Protein AF-A0A7S1B6G0-F1 (afdb_monomer_lite)

InterPro domains:
  IPR044669 Voltage-dependent anion channel-forming protein YneE/VCCN1/2-like [PF25539] (15-165)
  IPR044669 Voltage-dependent anion channel-forming protein YneE/VCCN1/2-like [PTHR33281] (21-176)

Foldseek 3Di:
DVVVVVVVVPQDDPVVCPPPDDPVVSVVLSPDPHNVVVVLVVVLVVLCVVLPDDPPDDPVCNVVSVVVSVVVVVVSVVVVVVVVVVCVLQVDFDPPVVLVVVVVVLVVVLVVQLVVPPPDQPPVSVVVSVVVNCVSVVVSVVVVLVSRQDDCPDPNHDPVVVVVVVVVVVVVVVVVVVVVVVVD

Sequence (184 aa):
DGHNQRQNDIMITHSEMCGFLTEKEVNNMLTAIHPALYAANEIRYHLKRVFVVTNETKPALSPARSSEMRQNEAKLDSLLHDLTLMEYIGGNPIPVVFVSHLRTFLILYLLSLGFLKTFDWGWATIPFVSMISFMLLGLDSAAAETEVPFEKDHVNDLNLDWFCWLLMEDIMHTIDQVNEQYDR

Secondary structure (DSSP, 8-state):
-HHHHHHHTTSPPHHHHBTTB-HHHHHHHHHSSSHHHHHHHHHHHHHHHHS---TTS-TTTHHHHHHHHHHHHHHHHHHHHHHHHHHHHHH-PPPHHHHHHHHHHHHHHHHHHHHH--SSSGGGHHHHHHHHHHHHHHHHHHHHHTT-TT-TT-TTS--HHHHHHHHHHHHHHHHHHHHHHH--

Structure (mmCIF, N/CA/C/O backbone):
data_AF-A0A7S1B6G0-F1
#
_entry.id   AF-A0A7S1B6G0-F1
#
loop_
_atom_site.group_PDB
_atom_site.id
_atom_site.type_symbol
_atom_site.label_atom_id
_atom_site.label_alt_id
_atom_site.label_comp_id
_atom_site.label_asym_id
_atom_site.label_entity_id
_atom_site.label_seq_id
_atom_site.pdbx_PDB_ins_code
_atom_site.Cartn_x
_atom_site.Cartn_y
_atom_site.Cartn_z
_atom_site.occupancy
_atom_site.B_iso_or_equiv
_atom_site.auth_seq_id
_atom_site.auth_comp_id
_atom_site.auth_asym_id
_atom_site.auth_atom_id
_atom_site.pdbx_PDB_model_num
ATOM 1 N N . ASP A 1 1 ? -6.389 -17.161 -19.457 1.00 39.78 1 ASP A N 1
ATOM 2 C CA . ASP A 1 1 ? -6.009 -18.018 -18.316 1.00 39.78 1 ASP A CA 1
ATOM 3 C C . ASP A 1 1 ? -5.303 -17.294 -17.174 1.00 39.78 1 ASP A C 1
ATOM 5 O O . ASP A 1 1 ? -5.754 -17.459 -16.052 1.00 39.78 1 ASP A O 1
ATOM 9 N N . GLY A 1 2 ? -4.333 -16.396 -17.404 1.00 32.38 2 GLY A N 1
ATOM 10 C CA . GLY A 1 2 ? -3.663 -15.661 -16.307 1.00 32.38 2 GLY A CA 1
ATOM 11 C C . GLY A 1 2 ? -4.518 -14.658 -15.504 1.00 32.38 2 GLY A C 1
ATOM 12 O O . GLY A 1 2 ? -4.169 -14.331 -14.377 1.00 32.38 2 GLY A O 1
ATOM 13 N N . HIS A 1 3 ? -5.653 -14.186 -16.037 1.00 31.81 3 HIS A N 1
ATOM 14 C CA . HIS A 1 3 ? -6.575 -13.301 -15.298 1.00 31.81 3 HIS A CA 1
ATOM 15 C C . HIS A 1 3 ? -7.446 -14.050 -14.270 1.00 31.81 3 HIS A C 1
ATOM 17 O O . HIS A 1 3 ? -7.791 -13.472 -13.247 1.00 31.81 3 HIS A O 1
ATOM 23 N N . ASN A 1 4 ? -7.758 -15.334 -14.509 1.00 28.95 4 ASN A N 1
ATOM 24 C CA . ASN A 1 4 ? -8.555 -16.156 -13.585 1.00 28.95 4 ASN A CA 1
ATOM 25 C C . ASN A 1 4 ? -7.719 -16.722 -12.427 1.00 28.95 4 ASN A C 1
ATOM 27 O O . ASN A 1 4 ? -8.275 -17.029 -11.380 1.00 28.95 4 ASN A O 1
ATOM 31 N N . GLN A 1 5 ? -6.398 -16.851 -12.593 1.00 33.09 5 GLN A N 1
ATOM 32 C CA . GLN A 1 5 ? -5.495 -17.253 -11.508 1.00 33.09 5 GLN A CA 1
ATOM 33 C C . GLN A 1 5 ? -5.266 -16.118 -10.505 1.00 33.09 5 GLN A C 1
ATOM 35 O O . GLN A 1 5 ? -5.461 -16.340 -9.316 1.00 33.09 5 GLN A O 1
ATOM 40 N N . ARG A 1 6 ? -5.035 -14.879 -10.973 1.00 39.22 6 ARG A N 1
ATOM 41 C CA . ARG A 1 6 ? -4.919 -13.707 -10.081 1.00 39.22 6 ARG A CA 1
ATOM 42 C C . ARG A 1 6 ? -6.131 -13.536 -9.165 1.00 39.22 6 ARG A C 1
ATOM 44 O O . ARG A 1 6 ? -5.979 -13.149 -8.021 1.00 39.22 6 ARG A O 1
ATOM 51 N N . GLN A 1 7 ? -7.335 -13.837 -9.650 1.00 37.91 7 GLN A N 1
ATOM 52 C CA . GLN A 1 7 ? -8.563 -13.668 -8.871 1.00 37.91 7 GLN A CA 1
ATOM 53 C C . GLN A 1 7 ? -8.759 -14.752 -7.795 1.00 37.91 7 GLN A C 1
ATOM 55 O O . GLN A 1 7 ? -9.450 -14.504 -6.810 1.00 37.91 7 GLN A O 1
ATOM 60 N N . ASN A 1 8 ? -8.121 -15.919 -7.946 1.00 35.41 8 ASN A N 1
ATOM 61 C CA . ASN A 1 8 ? -8.139 -16.987 -6.945 1.00 35.41 8 ASN A CA 1
ATOM 62 C C . ASN A 1 8 ? -7.094 -16.770 -5.833 1.00 35.41 8 ASN A C 1
ATOM 64 O O . ASN A 1 8 ? -7.350 -17.173 -4.704 1.00 35.41 8 ASN A O 1
ATOM 68 N N . ASP A 1 9 ? -5.985 -16.075 -6.114 1.00 45.34 9 ASP A N 1
ATOM 69 C CA . ASP A 1 9 ? -4.913 -15.785 -5.137 1.00 45.34 9 ASP A CA 1
ATOM 70 C C . ASP A 1 9 ? -5.177 -14.536 -4.260 1.00 45.34 9 ASP A C 1
ATOM 72 O O . ASP A 1 9 ? -4.435 -14.256 -3.310 1.00 45.34 9 ASP A O 1
ATOM 76 N N . ILE A 1 10 ? -6.244 -13.784 -4.568 1.00 51.41 10 ILE A N 1
ATOM 77 C CA . ILE A 1 10 ? -6.710 -12.589 -3.833 1.00 51.41 10 ILE A CA 1
ATOM 78 C C . ILE A 1 10 ? -7.763 -12.950 -2.761 1.00 51.41 10 ILE A C 1
ATOM 80 O O . ILE A 1 10 ? -8.103 -12.132 -1.907 1.00 51.41 10 ILE A O 1
ATOM 84 N N . MET A 1 11 ? -8.285 -14.179 -2.769 1.00 55.44 11 MET A N 1
ATOM 85 C CA . MET A 1 11 ? -9.299 -14.613 -1.807 1.00 55.44 11 MET A CA 1
ATOM 86 C C . MET A 1 11 ? -8.631 -15.035 -0.495 1.00 55.44 11 MET A C 1
ATOM 88 O O . MET A 1 11 ? -7.818 -15.957 -0.487 1.00 55.44 11 MET A O 1
ATOM 92 N N . ILE A 1 12 ? -9.001 -14.379 0.613 1.00 62.81 12 ILE A N 1
ATOM 93 C CA . ILE A 1 12 ? -8.609 -14.775 1.977 1.00 62.81 12 ILE A CA 1
ATOM 94 C C . ILE A 1 12 ? -8.873 -16.272 2.123 1.00 62.81 12 ILE A C 1
ATOM 96 O O . ILE A 1 12 ? -10.015 -16.726 1.982 1.00 62.81 12 ILE A O 1
ATOM 100 N N . THR A 1 13 ? -7.826 -17.052 2.375 1.00 68.56 13 THR A N 1
ATOM 101 C CA . THR A 1 13 ? -7.990 -18.503 2.434 1.00 68.56 13 THR A CA 1
ATOM 102 C C . THR A 1 13 ? -8.500 -18.880 3.817 1.00 68.56 13 THR A C 1
ATOM 104 O O . THR A 1 13 ? -8.042 -18.357 4.830 1.00 68.56 13 THR A O 1
ATOM 107 N N . HIS A 1 14 ? -9.435 -19.832 3.890 1.00 68.12 14 HIS A N 1
ATOM 108 C CA . HIS A 1 14 ? -9.976 -20.310 5.168 1.00 68.12 14 HIS A CA 1
ATOM 109 C C . HIS A 1 14 ? -8.863 -20.721 6.151 1.00 68.12 14 HIS A C 1
ATOM 111 O O . HIS A 1 14 ? -9.004 -20.529 7.354 1.00 68.12 14 HIS A O 1
ATOM 117 N N . SER A 1 15 ? -7.735 -21.232 5.644 1.00 72.94 15 SER A N 1
ATOM 118 C CA . SER A 1 15 ? -6.560 -21.612 6.434 1.00 72.94 15 SER A CA 1
ATOM 119 C C . SER A 1 15 ? -5.850 -20.448 7.124 1.00 72.94 15 SER A C 1
ATOM 121 O O . SER A 1 15 ? -5.273 -20.669 8.180 1.00 72.94 15 SER A O 1
ATOM 123 N N . GLU A 1 16 ? -5.884 -19.237 6.565 1.00 74.75 16 GLU A N 1
ATOM 124 C CA . GLU A 1 16 ? -5.212 -18.062 7.144 1.00 74.75 16 GLU A CA 1
ATOM 125 C C . GLU A 1 16 ? -5.966 -17.533 8.369 1.00 74.75 16 GLU A C 1
ATOM 127 O O . GLU A 1 16 ? -5.362 -17.035 9.313 1.00 74.75 16 GLU A O 1
ATOM 132 N N . MET A 1 17 ? -7.292 -17.690 8.375 1.00 72.62 17 MET A N 1
ATOM 133 C CA . MET A 1 17 ? -8.165 -17.231 9.461 1.00 72.62 17 MET A CA 1
ATOM 134 C C . MET A 1 17 ? -8.456 -18.320 10.504 1.00 72.62 17 MET A C 1
ATOM 136 O O . MET A 1 17 ? -9.009 -18.032 11.572 1.00 72.62 17 MET A O 1
ATOM 140 N N . CYS A 1 18 ? -8.088 -19.573 10.214 1.00 67.75 18 CYS A N 1
ATOM 141 C CA . CYS A 1 18 ? -8.210 -20.688 11.148 1.00 67.75 18 CYS A CA 1
ATOM 142 C C . CYS A 1 18 ? -7.327 -20.448 12.380 1.00 67.75 18 CYS A C 1
ATOM 144 O O . CYS A 1 18 ? -6.108 -20.381 12.276 1.00 67.75 18 CYS A O 1
ATOM 146 N N . GLY A 1 19 ? -7.955 -20.355 13.555 1.00 74.31 19 GLY A N 1
ATOM 147 C CA . GLY A 1 19 ? -7.283 -20.098 14.834 1.00 74.31 19 GLY A CA 1
ATOM 148 C C . GLY A 1 19 ? -7.633 -18.745 15.455 1.00 74.31 19 GLY A C 1
ATOM 149 O O . GLY A 1 19 ? -7.595 -18.631 16.676 1.00 74.31 19 GLY A O 1
ATOM 150 N N . PHE A 1 20 ? -8.062 -17.766 14.650 1.00 75.81 20 PHE A N 1
ATOM 151 C CA . PHE A 1 20 ? -8.492 -16.444 15.133 1.00 75.81 20 PHE A CA 1
ATOM 152 C C . PHE A 1 20 ? -10.011 -16.316 15.242 1.00 75.81 20 PHE A C 1
ATOM 154 O O . PHE A 1 20 ? -10.519 -15.715 16.186 1.00 75.81 20 PHE A O 1
ATOM 161 N N . LEU A 1 21 ? -10.735 -16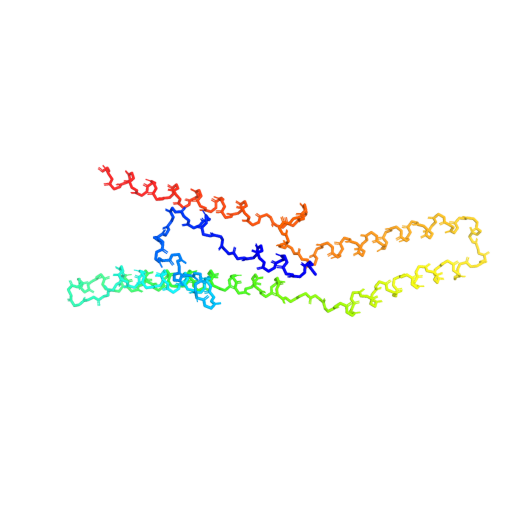.883 14.275 1.00 83.38 21 LEU A N 1
ATOM 162 C CA . LEU A 1 21 ? -12.191 -16.804 14.177 1.00 83.38 21 LEU A CA 1
ATOM 163 C C . LEU A 1 21 ? -12.819 -18.197 14.208 1.00 83.38 21 LEU A C 1
ATOM 165 O O . LEU A 1 21 ? -12.227 -19.188 13.774 1.00 83.38 21 LEU A O 1
ATOM 169 N N . THR A 1 22 ? -14.061 -18.268 14.679 1.00 86.88 22 THR A N 1
ATOM 170 C CA . THR A 1 22 ? -14.879 -19.482 14.588 1.00 86.88 22 THR A CA 1
ATOM 171 C C . THR A 1 22 ? -15.228 -19.759 13.123 1.00 86.88 22 THR A C 1
ATOM 173 O O . THR A 1 22 ? -15.459 -18.822 12.363 1.00 86.88 22 THR A O 1
ATOM 176 N N . GLU A 1 23 ? -15.397 -21.024 12.719 1.00 83.94 23 GLU A N 1
ATOM 177 C CA . GLU A 1 23 ? -15.786 -21.381 11.336 1.00 83.94 23 GLU A CA 1
ATOM 178 C C . GLU A 1 23 ? -17.020 -20.613 10.831 1.00 83.94 23 GLU A C 1
ATOM 180 O O . GLU A 1 23 ? -17.112 -20.237 9.663 1.00 83.94 23 GLU A O 1
ATOM 185 N N . LYS A 1 24 ? -17.984 -20.336 11.715 1.00 86.88 24 LYS A N 1
ATOM 186 C CA . LYS A 1 24 ? -19.167 -19.538 11.374 1.00 86.88 24 LYS A CA 1
ATOM 187 C C . LYS A 1 24 ? -18.818 -18.080 11.058 1.00 86.88 24 LYS A C 1
ATOM 189 O O . LYS A 1 24 ? -19.397 -17.500 10.147 1.00 86.88 24 LYS A O 1
ATOM 194 N N . GLU A 1 25 ? -17.901 -17.490 11.814 1.00 86.06 25 GLU A N 1
ATOM 195 C CA . GLU A 1 25 ? -17.473 -16.098 11.646 1.00 86.06 25 GLU A CA 1
ATOM 196 C C . GLU A 1 25 ? -16.616 -15.943 10.389 1.00 86.06 25 GLU A C 1
ATOM 198 O O . GLU A 1 25 ? -16.834 -15.004 9.627 1.00 86.06 25 GLU A O 1
ATOM 203 N N . VAL A 1 26 ? -15.733 -16.913 10.117 1.00 85.00 26 VAL A N 1
ATOM 204 C CA . VAL A 1 26 ? -14.964 -16.981 8.866 1.00 85.00 26 VAL A CA 1
ATOM 205 C C . VAL A 1 26 ? -15.906 -17.064 7.668 1.00 85.00 26 VAL A C 1
ATOM 207 O O . VAL A 1 26 ? -15.789 -16.268 6.742 1.00 85.00 26 VAL A O 1
ATOM 210 N N . ASN A 1 27 ? -16.895 -17.963 7.701 1.00 84.94 27 ASN A N 1
ATOM 211 C CA . ASN A 1 27 ? -17.876 -18.069 6.622 1.00 84.94 27 ASN A CA 1
ATOM 212 C C . ASN A 1 27 ? -18.663 -16.767 6.427 1.00 84.94 27 ASN A C 1
ATOM 214 O O . ASN A 1 27 ? -18.796 -16.306 5.297 1.00 84.94 27 ASN A O 1
ATOM 218 N N . ASN A 1 28 ? -19.130 -16.133 7.505 1.00 86.50 28 ASN A N 1
ATOM 219 C CA . ASN A 1 28 ? -19.830 -14.852 7.402 1.00 86.50 28 ASN A CA 1
ATOM 220 C C . ASN A 1 28 ? -18.946 -13.768 6.761 1.00 86.50 28 ASN A C 1
ATOM 222 O O . ASN A 1 28 ? -19.415 -13.038 5.888 1.00 86.50 28 ASN A O 1
ATOM 226 N N . MET A 1 29 ? -17.668 -13.703 7.139 1.00 83.81 29 MET A N 1
ATOM 227 C CA . MET A 1 29 ? -16.706 -12.750 6.585 1.00 83.81 29 MET A CA 1
ATOM 228 C C . MET A 1 29 ? -16.425 -13.003 5.099 1.00 83.81 29 MET A C 1
ATOM 230 O O . MET A 1 29 ? -16.431 -12.058 4.315 1.00 83.81 29 MET A O 1
ATOM 234 N N . LEU A 1 30 ? -16.236 -14.264 4.696 1.00 83.69 30 LEU A N 1
ATOM 235 C CA . LEU A 1 30 ? -16.007 -14.640 3.296 1.00 83.69 30 LEU A CA 1
ATOM 236 C C . LEU A 1 30 ? -17.247 -14.420 2.416 1.00 83.69 30 LEU A C 1
ATOM 238 O O . LEU A 1 30 ? -17.116 -14.181 1.219 1.00 83.69 30 LEU A O 1
ATOM 242 N N . THR A 1 31 ? -18.452 -14.477 2.993 1.00 86.50 31 THR A N 1
ATOM 243 C CA . THR A 1 31 ? -19.699 -14.155 2.275 1.00 86.50 31 THR A CA 1
ATOM 244 C C . THR A 1 31 ? -19.989 -12.657 2.176 1.00 86.50 31 THR A C 1
ATOM 246 O O . THR A 1 31 ? -20.885 -12.259 1.428 1.00 86.50 31 THR A O 1
ATOM 249 N N . ALA A 1 32 ? -19.279 -11.815 2.930 1.00 85.25 32 ALA A N 1
ATOM 250 C CA . ALA A 1 32 ? -19.492 -10.376 2.899 1.00 85.25 32 ALA A CA 1
ATOM 251 C C . ALA A 1 32 ? -18.996 -9.773 1.575 1.00 85.25 32 ALA A C 1
ATOM 253 O O . ALA A 1 32 ? -17.979 -10.189 1.030 1.00 85.25 32 ALA A O 1
ATOM 254 N N . ILE A 1 33 ? -19.685 -8.730 1.090 1.00 84.25 33 ILE A N 1
ATOM 255 C CA . ILE A 1 33 ? -19.296 -7.992 -0.131 1.00 84.25 33 ILE A CA 1
ATOM 256 C C . ILE A 1 33 ? -17.867 -7.448 -0.010 1.00 84.25 33 ILE A C 1
ATOM 258 O O . ILE A 1 33 ? -17.136 -7.388 -0.992 1.00 84.25 33 ILE A O 1
ATOM 262 N N . HIS A 1 34 ? -17.486 -7.048 1.204 1.00 86.88 34 HIS A N 1
ATOM 263 C CA . HIS A 1 34 ? -16.181 -6.489 1.501 1.00 86.88 34 HIS A CA 1
ATOM 264 C C . HIS A 1 34 ? -15.676 -7.019 2.852 1.00 86.88 34 HIS A C 1
ATOM 266 O O . HIS A 1 34 ? -16.090 -6.511 3.901 1.00 86.88 34 HIS A O 1
ATOM 272 N N . PRO A 1 35 ? -14.775 -8.016 2.859 1.00 88.00 35 PRO A N 1
ATOM 273 C CA . PRO A 1 35 ? -14.312 -8.667 4.085 1.00 88.00 35 PRO A CA 1
ATOM 274 C C . PRO A 1 35 ? -13.692 -7.702 5.105 1.00 88.00 35 PRO A C 1
ATOM 276 O O . PRO A 1 35 ? -14.003 -7.777 6.291 1.00 88.00 35 PRO A O 1
ATOM 279 N N . ALA A 1 36 ? -12.875 -6.741 4.658 1.00 88.25 36 ALA A N 1
ATOM 280 C CA . ALA A 1 36 ? -12.240 -5.787 5.569 1.00 88.25 36 ALA A CA 1
ATOM 281 C C . ALA A 1 36 ? -13.232 -4.820 6.248 1.00 88.25 36 ALA A C 1
ATOM 283 O O . ALA A 1 36 ? -13.146 -4.594 7.455 1.00 88.25 36 ALA A O 1
ATOM 284 N N . LEU A 1 37 ? -14.229 -4.306 5.513 1.00 90.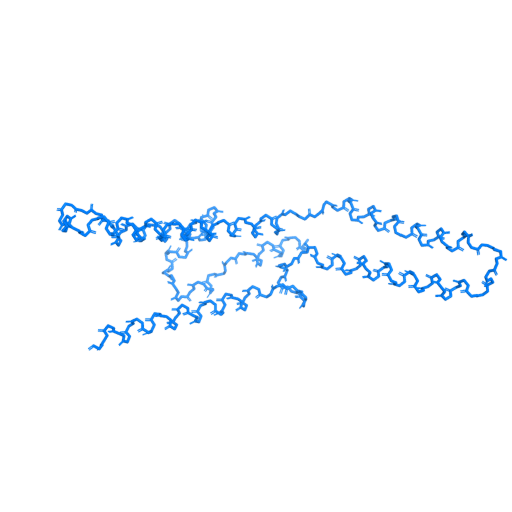81 37 LEU A N 1
ATOM 285 C CA . LEU A 1 37 ? -15.301 -3.496 6.104 1.00 90.81 37 LEU A CA 1
ATOM 286 C C . LEU A 1 37 ? -16.169 -4.314 7.064 1.00 90.81 37 LEU A C 1
ATOM 288 O O . LEU A 1 37 ? -16.600 -3.793 8.093 1.00 90.81 37 LEU A O 1
ATOM 292 N N . TYR A 1 38 ? -16.407 -5.594 6.758 1.00 91.31 38 TYR A N 1
ATOM 293 C CA . TYR A 1 38 ? -17.097 -6.503 7.671 1.00 91.31 38 TYR A CA 1
ATOM 294 C C . TYR A 1 38 ? -16.318 -6.661 8.985 1.00 91.31 38 TYR A C 1
ATOM 296 O O . TYR A 1 38 ? -16.892 -6.461 10.054 1.00 91.31 38 TYR A O 1
ATOM 304 N N . ALA A 1 39 ? -15.007 -6.915 8.917 1.00 90.75 39 ALA A N 1
ATOM 305 C CA . ALA A 1 39 ? -14.151 -7.001 10.100 1.00 90.75 39 ALA A CA 1
ATOM 306 C C . ALA A 1 39 ? -14.168 -5.699 10.922 1.00 90.75 39 ALA A C 1
ATOM 308 O O . ALA A 1 39 ? -14.343 -5.737 12.139 1.00 90.75 39 ALA A O 1
ATOM 309 N N . ALA A 1 40 ? -14.080 -4.535 10.272 1.00 93.50 40 ALA A N 1
ATOM 310 C CA . ALA A 1 40 ? -14.169 -3.244 10.956 1.00 93.50 40 ALA A CA 1
ATOM 311 C C . ALA A 1 40 ? -15.529 -3.026 11.644 1.00 93.50 40 ALA A C 1
ATOM 313 O O . ALA A 1 40 ? -15.587 -2.483 12.751 1.00 93.50 40 ALA A O 1
ATOM 314 N N . ASN A 1 41 ? -16.627 -3.468 11.024 1.00 93.00 41 ASN A N 1
ATOM 315 C CA . ASN A 1 41 ? -17.958 -3.403 11.621 1.00 93.00 41 ASN A CA 1
ATOM 316 C C . ASN A 1 41 ? -18.088 -4.324 12.845 1.00 93.00 41 ASN A C 1
ATOM 318 O O . ASN A 1 41 ? -18.661 -3.910 13.854 1.00 93.00 41 ASN A O 1
ATOM 322 N N . GLU A 1 42 ? -17.514 -5.528 12.795 1.00 92.25 42 GLU A N 1
ATOM 323 C CA . GLU A 1 42 ? -17.460 -6.430 13.951 1.00 92.25 42 GLU A CA 1
ATOM 324 C C . GLU A 1 42 ? -16.641 -5.823 15.098 1.00 92.25 42 GLU A C 1
ATOM 326 O O . GLU A 1 42 ? -17.107 -5.784 16.240 1.00 92.25 42 GLU A O 1
ATOM 331 N N . ILE A 1 43 ? -15.476 -5.233 14.809 1.00 93.12 43 ILE A N 1
ATOM 332 C CA . ILE A 1 43 ? -14.684 -4.530 15.829 1.00 93.12 43 ILE A CA 1
ATOM 333 C C . ILE A 1 43 ? -15.506 -3.396 16.457 1.00 93.12 43 ILE A C 1
ATOM 335 O O . ILE A 1 43 ? -15.566 -3.278 17.683 1.00 93.12 43 ILE A O 1
ATOM 339 N N . ARG A 1 44 ? -16.207 -2.599 15.641 1.00 93.88 44 ARG A N 1
ATOM 340 C CA . ARG A 1 44 ? -17.081 -1.515 16.118 1.00 93.88 44 ARG A CA 1
ATOM 341 C C . ARG A 1 44 ? -18.220 -2.041 16.999 1.00 93.88 44 ARG A C 1
ATOM 343 O O . ARG A 1 44 ? -18.532 -1.456 18.040 1.00 93.88 44 ARG A O 1
ATOM 350 N N . TYR A 1 45 ? -18.823 -3.170 16.624 1.00 92.75 45 TYR A N 1
ATOM 351 C CA . TYR A 1 45 ? -19.857 -3.840 17.410 1.00 92.75 45 TYR A CA 1
ATOM 352 C C . TYR A 1 45 ? -19.334 -4.278 18.787 1.00 92.75 45 TYR A C 1
ATOM 354 O O . TYR A 1 45 ? -19.962 -3.979 19.810 1.00 92.75 45 TYR A O 1
ATOM 362 N N . HIS A 1 46 ? -18.163 -4.917 18.841 1.00 91.50 46 HIS A N 1
ATOM 363 C CA . HIS A 1 46 ? -17.533 -5.328 20.097 1.00 91.50 46 HIS A CA 1
ATOM 364 C C . HIS A 1 46 ? -17.119 -4.135 20.963 1.00 91.50 46 HIS A C 1
ATOM 366 O O . HIS A 1 46 ? -17.412 -4.118 22.162 1.00 91.50 46 HIS A O 1
ATOM 372 N N . LEU A 1 47 ? -16.541 -3.095 20.361 1.00 91.62 47 LEU A N 1
ATOM 373 C CA . LEU A 1 47 ? -16.176 -1.859 21.047 1.00 91.62 47 LEU A CA 1
ATOM 374 C C . LEU A 1 47 ? -17.405 -1.216 21.715 1.00 91.62 47 LEU A C 1
ATOM 376 O O . LEU A 1 47 ? -17.381 -0.876 22.902 1.00 91.62 47 LEU A O 1
ATOM 380 N N . LYS A 1 48 ? -18.534 -1.154 21.000 1.00 90.38 48 LYS A N 1
ATOM 381 C CA . LYS A 1 48 ? -19.797 -0.623 21.530 1.00 90.38 48 LYS A CA 1
ATOM 382 C C . LYS A 1 48 ? -20.344 -1.427 22.700 1.00 90.38 48 LYS A C 1
ATOM 384 O O . LYS A 1 48 ? -20.920 -0.834 23.610 1.00 90.38 48 LYS A O 1
ATOM 389 N N . ARG A 1 49 ? -20.155 -2.747 22.711 1.00 89.12 49 ARG A N 1
ATOM 390 C CA . ARG A 1 49 ? -20.564 -3.600 23.837 1.00 89.12 49 ARG A CA 1
ATOM 391 C C . ARG A 1 49 ? -19.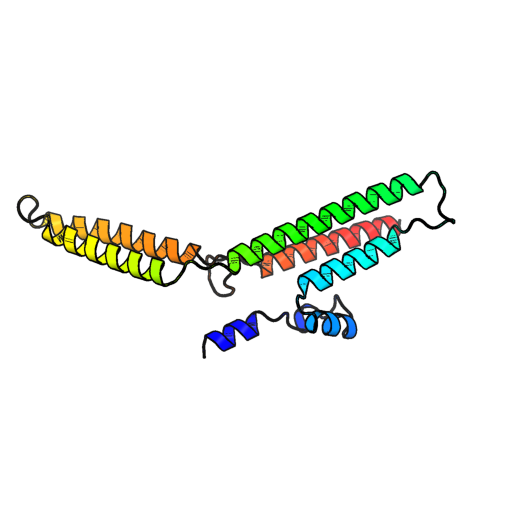720 -3.358 25.088 1.00 89.12 49 ARG A C 1
ATOM 393 O O . ARG A 1 49 ? -20.272 -3.378 26.183 1.00 89.12 49 ARG A O 1
ATOM 400 N N . VAL A 1 50 ? -18.422 -3.094 24.940 1.00 87.56 50 VAL A N 1
ATOM 401 C CA . VAL A 1 50 ? -17.499 -2.855 26.070 1.00 87.56 50 VAL A CA 1
ATOM 402 C C . VAL A 1 50 ? -17.704 -1.473 26.708 1.00 87.56 50 VAL A C 1
ATOM 404 O O . VAL A 1 50 ? -17.635 -1.321 27.934 1.00 87.56 50 VAL A O 1
ATOM 407 N N . PHE A 1 51 ? -17.979 -0.457 25.888 1.00 85.94 51 PHE A N 1
ATOM 408 C CA . PHE A 1 51 ? -18.075 0.941 26.325 1.00 85.94 51 PHE A CA 1
ATOM 409 C C . PHE A 1 51 ? -19.510 1.481 26.421 1.00 85.94 51 PHE A C 1
ATOM 411 O O . PHE A 1 51 ? -19.699 2.689 26.581 1.00 85.94 51 PHE A O 1
ATOM 418 N N . VAL A 1 52 ? -20.530 0.616 26.357 1.00 83.00 52 VAL A N 1
ATOM 419 C CA . VAL A 1 52 ? -21.934 1.039 26.444 1.00 83.00 52 VAL A CA 1
ATOM 420 C C . VAL A 1 52 ? -22.208 1.754 27.775 1.00 83.00 52 VAL A C 1
ATOM 422 O O . VAL A 1 52 ? -21.812 1.294 28.847 1.00 83.00 52 VAL A O 1
ATOM 425 N N . VAL A 1 53 ? -22.888 2.900 27.709 1.00 78.38 53 VAL A N 1
ATOM 426 C CA . VAL A 1 53 ? -23.286 3.671 28.893 1.00 78.38 53 VAL A CA 1
ATOM 427 C C . VAL A 1 53 ? -24.733 3.321 29.227 1.00 78.38 53 VAL A C 1
ATOM 429 O O . VAL A 1 53 ? -25.665 3.863 28.640 1.00 78.38 53 VAL A O 1
ATOM 432 N N . THR A 1 54 ? -24.918 2.390 30.160 1.00 80.50 54 THR A N 1
ATOM 433 C CA . THR A 1 54 ? -26.241 2.016 30.695 1.00 80.50 54 THR A CA 1
ATOM 434 C C . THR A 1 54 ? -26.586 2.865 31.922 1.00 80.50 54 THR A C 1
ATOM 436 O O . THR A 1 54 ? -25.688 3.409 32.568 1.00 80.50 54 THR A O 1
ATOM 439 N N . ASN A 1 55 ? -27.867 2.920 32.302 1.00 74.06 55 ASN A N 1
ATOM 440 C CA . ASN A 1 55 ? -28.360 3.584 33.521 1.00 74.06 55 ASN A CA 1
ATOM 441 C C . ASN A 1 55 ? -27.707 3.080 34.828 1.00 74.06 55 ASN A C 1
ATOM 443 O O . ASN A 1 55 ? -27.745 3.774 35.837 1.00 74.06 55 ASN A O 1
ATOM 447 N N . GLU A 1 56 ? -27.095 1.893 34.809 1.00 75.12 56 GLU A N 1
ATOM 448 C CA . GLU A 1 56 ? -26.369 1.295 35.941 1.00 75.12 56 GLU A CA 1
ATOM 449 C C . GLU A 1 56 ? -24.913 1.790 36.063 1.00 75.12 56 GLU A C 1
ATOM 451 O O . GLU A 1 56 ? -24.226 1.521 37.050 1.00 75.12 56 GLU A O 1
ATOM 456 N N . THR A 1 57 ? -24.416 2.531 35.069 1.00 74.06 57 THR A N 1
ATOM 457 C CA . THR A 1 57 ? -23.045 3.052 35.061 1.00 74.06 57 THR A CA 1
ATOM 458 C C . THR A 1 57 ? -22.938 4.232 36.020 1.00 74.06 57 THR A C 1
ATOM 460 O O . THR A 1 57 ? -23.733 5.169 35.943 1.00 74.06 57 THR A O 1
ATOM 463 N N . LYS A 1 58 ? -21.918 4.246 36.891 1.00 80.00 58 LYS A N 1
ATOM 464 C CA . LYS A 1 58 ? -21.653 5.394 37.775 1.00 80.00 58 LYS A CA 1
ATOM 465 C C . LYS A 1 58 ? -21.607 6.692 36.943 1.00 80.00 58 LYS A C 1
ATOM 467 O O . LYS A 1 58 ? -20.792 6.765 36.020 1.00 80.00 58 LYS A O 1
ATOM 472 N N . PRO A 1 59 ? -22.399 7.730 37.275 1.00 76.62 59 PRO A N 1
ATOM 473 C CA . PRO A 1 59 ? -22.509 8.943 36.457 1.00 76.62 59 PRO A CA 1
ATOM 474 C C . PRO A 1 59 ? -21.195 9.733 36.350 1.00 76.62 59 PRO A C 1
ATOM 476 O O . PRO A 1 59 ? -21.012 10.492 35.409 1.00 76.62 59 PRO A O 1
ATOM 479 N N . ALA A 1 60 ? -20.244 9.514 37.264 1.00 80.69 60 ALA A N 1
ATOM 480 C CA . ALA A 1 60 ? -18.897 10.079 37.174 1.00 80.69 60 ALA A CA 1
ATOM 481 C C . ALA A 1 60 ? -18.004 9.397 36.114 1.00 80.69 60 ALA A C 1
ATOM 483 O O . ALA A 1 60 ? -17.054 10.004 35.632 1.00 80.69 60 ALA A O 1
ATOM 484 N N . LEU A 1 61 ? -18.292 8.143 35.744 1.00 82.00 61 LEU A N 1
ATOM 485 C CA . LEU A 1 61 ? -17.487 7.348 34.806 1.00 82.00 61 LEU A CA 1
ATOM 486 C C . LEU A 1 61 ? -18.058 7.363 33.376 1.00 82.00 61 LEU A C 1
ATOM 488 O O . LEU A 1 61 ? -17.367 6.991 32.428 1.00 82.00 61 LEU A O 1
ATOM 492 N N . SER A 1 62 ? -19.306 7.809 33.198 1.00 81.69 62 SER A N 1
ATOM 493 C CA . SER A 1 62 ? -19.940 7.923 31.882 1.00 81.69 62 SER A CA 1
ATOM 494 C C . SER A 1 62 ? -19.208 8.862 30.906 1.00 81.69 62 SER A C 1
ATOM 496 O O . SER A 1 62 ? -19.021 8.436 29.760 1.00 81.69 62 SER A O 1
ATOM 498 N N . PRO A 1 63 ? -18.712 10.067 31.287 1.00 86.50 63 PRO A N 1
ATOM 499 C CA . PRO A 1 63 ? -17.972 10.905 30.345 1.00 86.50 63 PRO A CA 1
ATOM 500 C C . PRO A 1 63 ? -16.654 10.251 29.922 1.00 86.50 63 PRO A C 1
ATOM 502 O O . PRO A 1 63 ? -16.345 10.273 28.733 1.00 86.50 63 PRO A O 1
ATOM 505 N N . ALA A 1 64 ? -15.944 9.599 30.851 1.00 87.31 64 ALA A N 1
ATOM 506 C CA . ALA A 1 64 ? -14.687 8.904 30.574 1.00 87.31 64 ALA A CA 1
ATOM 507 C C . ALA A 1 64 ? -14.879 7.730 29.598 1.00 87.31 64 ALA A C 1
ATOM 509 O O . ALA A 1 64 ? -14.203 7.656 28.579 1.00 87.31 64 ALA A O 1
ATOM 510 N N . ARG A 1 65 ? -15.869 6.851 29.818 1.00 85.81 65 ARG A N 1
ATOM 511 C CA . ARG A 1 65 ? -16.157 5.754 28.867 1.00 85.81 65 ARG A CA 1
ATOM 512 C C . ARG A 1 65 ? -16.529 6.275 27.481 1.00 85.81 65 ARG A C 1
ATOM 514 O O . ARG A 1 65 ? -16.089 5.719 26.481 1.00 85.81 65 ARG A O 1
ATOM 521 N N . SER A 1 66 ? -17.301 7.363 27.418 1.00 87.12 66 SER A N 1
ATOM 522 C CA . SER A 1 66 ? -17.668 7.983 26.142 1.00 87.12 66 SER A CA 1
ATOM 523 C C . SER A 1 66 ? -16.471 8.606 25.415 1.00 87.12 66 SER A C 1
ATOM 525 O O . SER A 1 66 ? -16.443 8.600 24.186 1.00 87.12 66 SER A O 1
ATOM 527 N N . SER A 1 67 ? -15.479 9.140 26.142 1.00 90.50 67 SER A N 1
ATOM 528 C CA . SER A 1 67 ? -14.263 9.681 25.531 1.00 90.50 67 SER A CA 1
ATOM 529 C C . SER A 1 67 ? -13.334 8.580 25.039 1.00 90.50 67 SER A C 1
ATOM 531 O O . SER A 1 67 ? -12.837 8.706 23.926 1.00 90.50 67 SER A O 1
ATOM 533 N N . GLU A 1 68 ? -13.151 7.501 25.806 1.00 90.38 68 GLU A N 1
ATOM 534 C CA . GLU A 1 68 ? -12.366 6.331 25.376 1.00 90.38 68 GLU A CA 1
ATOM 535 C C . GLU A 1 68 ? -12.971 5.682 24.124 1.00 90.38 68 GLU A C 1
ATOM 537 O O . GLU A 1 68 ? -12.275 5.409 23.149 1.00 90.38 68 GLU A O 1
ATOM 542 N N . MET A 1 69 ? -14.298 5.530 24.103 1.00 90.69 69 MET A N 1
ATOM 543 C CA . MET A 1 69 ? -15.038 5.034 22.944 1.00 90.69 69 MET A CA 1
ATOM 544 C C . MET A 1 69 ? -14.770 5.872 21.691 1.00 90.69 69 MET A C 1
ATOM 546 O O . MET A 1 69 ? -14.423 5.328 20.648 1.00 90.69 69 MET A O 1
ATOM 550 N N . ARG A 1 70 ? -14.878 7.206 21.797 1.00 90.94 70 ARG A N 1
ATOM 551 C CA . ARG A 1 70 ? 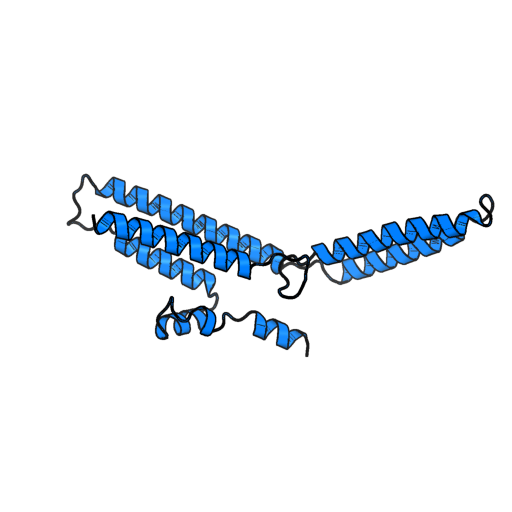-14.604 8.114 20.670 1.00 90.94 70 ARG A CA 1
ATOM 552 C C . ARG A 1 70 ? -13.160 8.021 20.183 1.00 90.94 70 ARG A C 1
ATOM 554 O O . ARG A 1 70 ? -12.934 8.101 18.983 1.00 90.94 70 ARG A O 1
ATOM 561 N N . GLN A 1 71 ? -12.197 7.870 21.091 1.00 93.94 71 GLN A N 1
ATOM 562 C CA . GLN A 1 71 ? -10.790 7.722 20.716 1.00 93.94 71 GLN A CA 1
ATOM 563 C C . GLN A 1 71 ? -10.543 6.417 19.954 1.00 93.94 71 GLN A C 1
ATOM 565 O O . GLN A 1 71 ? -9.838 6.422 18.950 1.00 93.94 71 GLN A O 1
ATOM 570 N N . ASN A 1 72 ? -11.140 5.311 20.396 1.00 93.06 72 ASN A N 1
ATOM 571 C CA . ASN A 1 72 ? -11.000 4.024 19.719 1.00 93.06 72 ASN A CA 1
ATOM 572 C C . ASN A 1 72 ? -11.720 4.002 18.363 1.00 93.06 72 ASN A C 1
ATOM 574 O O . ASN A 1 72 ? -11.152 3.515 17.393 1.00 93.06 72 ASN A O 1
ATOM 578 N N . GLU A 1 73 ? -12.908 4.603 18.261 1.00 93.38 73 GLU A N 1
ATOM 579 C CA . GLU A 1 73 ? -13.599 4.816 16.979 1.00 93.38 73 GLU A CA 1
ATOM 580 C C . GLU A 1 73 ? -12.740 5.635 16.004 1.00 93.38 73 GLU A C 1
ATOM 582 O O . GLU A 1 73 ? -12.569 5.237 14.857 1.00 93.38 73 GLU A O 1
ATOM 587 N N . ALA A 1 74 ? -12.109 6.719 16.470 1.00 95.19 74 ALA A N 1
ATOM 588 C CA . ALA A 1 74 ? -11.225 7.526 15.628 1.00 95.19 74 ALA A CA 1
ATOM 589 C C . ALA A 1 74 ? -10.008 6.736 15.109 1.00 95.19 74 ALA A C 1
ATOM 591 O O . ALA A 1 74 ? -9.583 6.935 13.973 1.00 95.19 74 ALA A O 1
ATOM 592 N N . LYS A 1 75 ? -9.457 5.815 15.914 1.00 95.25 75 LYS A N 1
ATOM 593 C CA . LYS A 1 75 ? -8.385 4.909 15.467 1.00 95.25 75 LYS A CA 1
ATOM 594 C C . LYS A 1 75 ? -8.883 3.935 14.396 1.00 95.25 75 LYS A C 1
ATOM 596 O O . LYS A 1 75 ? -8.186 3.733 13.409 1.00 95.25 75 LYS A O 1
ATOM 601 N N . LEU A 1 76 ? -10.081 3.367 14.559 1.00 95.62 76 LEU A N 1
ATOM 602 C CA . LEU A 1 76 ? -10.684 2.487 13.549 1.00 95.62 76 LEU A CA 1
ATOM 603 C C . LEU A 1 76 ? -10.959 3.223 12.237 1.00 95.62 76 LEU A C 1
ATOM 605 O O . LEU A 1 76 ? -10.683 2.682 11.170 1.00 95.62 76 LEU A O 1
ATOM 609 N N . ASP A 1 77 ? -11.456 4.457 12.308 1.00 95.25 77 ASP A N 1
ATOM 610 C CA . ASP A 1 77 ? -11.685 5.283 11.123 1.00 95.25 77 ASP A CA 1
ATOM 611 C C . ASP A 1 77 ? -10.362 5.589 10.393 1.00 95.25 77 ASP A C 1
ATOM 613 O O . ASP A 1 77 ? -10.330 5.585 9.164 1.00 95.25 77 ASP A O 1
ATOM 617 N N . SER A 1 78 ? -9.255 5.771 11.127 1.00 96.69 78 SER A N 1
ATOM 618 C CA . SER A 1 78 ? -7.915 5.906 10.535 1.00 96.69 78 SER A CA 1
ATOM 619 C C . SER A 1 78 ? -7.469 4.634 9.808 1.00 96.69 78 SER A C 1
ATOM 621 O O . SER A 1 78 ? -7.009 4.722 8.676 1.00 96.69 78 SER A O 1
ATOM 623 N N . LEU A 1 79 ? -7.655 3.450 10.407 1.00 95.12 79 LEU A N 1
ATOM 624 C CA . LEU A 1 79 ? -7.309 2.176 9.756 1.00 95.12 79 LEU A CA 1
ATOM 625 C C . LEU A 1 79 ? -8.120 1.953 8.472 1.00 95.12 79 LEU A C 1
ATOM 627 O O . LEU A 1 79 ? -7.586 1.492 7.466 1.00 95.12 79 LEU A O 1
ATOM 631 N N . LEU A 1 80 ? -9.408 2.304 8.491 1.00 95.88 80 LEU A N 1
ATOM 632 C CA . LEU A 1 80 ? -10.271 2.240 7.310 1.00 95.88 80 LEU A CA 1
ATOM 633 C C . LEU A 1 80 ? -9.851 3.232 6.225 1.00 95.88 80 LEU A C 1
ATOM 635 O O . LEU A 1 80 ? -9.945 2.920 5.036 1.00 95.88 80 LEU A O 1
ATOM 639 N N . HIS A 1 81 ? -9.391 4.419 6.620 1.00 96.25 81 HIS A N 1
ATOM 640 C CA . HIS A 1 81 ? -8.847 5.394 5.687 1.00 96.25 81 HIS A CA 1
ATOM 641 C C . HIS A 1 81 ? -7.606 4.843 4.980 1.00 96.25 81 HIS A C 1
ATOM 643 O O . HIS A 1 81 ? -7.567 4.850 3.752 1.00 96.25 81 HIS A O 1
ATOM 649 N N . ASP A 1 82 ? -6.652 4.293 5.733 1.00 94.62 82 ASP A N 1
ATOM 650 C CA . ASP A 1 82 ? -5.424 3.718 5.176 1.00 94.62 82 ASP A CA 1
ATOM 651 C C . ASP A 1 82 ? -5.721 2.521 4.264 1.00 94.62 82 ASP A C 1
ATOM 653 O O . ASP A 1 82 ? -5.161 2.420 3.174 1.00 94.62 82 ASP A O 1
ATOM 657 N N . LEU A 1 83 ? -6.676 1.666 4.643 1.00 93.25 83 LEU A N 1
ATOM 658 C CA . LEU A 1 83 ? -7.153 0.576 3.792 1.00 93.25 83 LEU A CA 1
ATOM 659 C C . LEU A 1 83 ? -7.737 1.091 2.469 1.00 93.25 83 LEU A C 1
ATOM 661 O O . LEU A 1 83 ? -7.386 0.596 1.401 1.00 93.25 83 LEU A O 1
ATOM 665 N N . THR A 1 84 ? -8.572 2.130 2.525 1.00 92.31 84 THR A N 1
ATOM 666 C CA . THR A 1 84 ? -9.147 2.749 1.320 1.00 92.31 84 THR A CA 1
ATOM 667 C C . THR A 1 84 ? -8.051 3.340 0.425 1.00 92.31 84 THR A C 1
ATOM 669 O O . THR A 1 84 ? -8.136 3.264 -0.801 1.00 92.31 84 THR A O 1
ATOM 672 N N . LEU A 1 85 ? -7.002 3.921 1.019 1.00 93.25 85 LEU A N 1
ATOM 673 C CA . LEU A 1 85 ? -5.846 4.417 0.271 1.00 93.25 85 LEU A CA 1
ATOM 674 C C . LEU A 1 85 ? -5.084 3.276 -0.410 1.00 93.25 85 LEU A C 1
ATOM 676 O O . LEU A 1 85 ? -4.709 3.420 -1.570 1.00 93.25 85 LEU A O 1
ATOM 680 N N . MET A 1 86 ? -4.885 2.142 0.264 1.00 90.75 86 MET A N 1
ATOM 681 C CA . MET A 1 86 ? -4.232 0.967 -0.325 1.00 90.75 86 MET A CA 1
ATOM 682 C C . MET A 1 86 ? -5.042 0.394 -1.492 1.00 90.75 86 MET A C 1
ATOM 684 O O . MET A 1 86 ? -4.476 0.112 -2.546 1.00 90.75 86 MET A O 1
ATOM 688 N N . GLU A 1 87 ? -6.365 0.297 -1.350 1.00 90.00 87 GLU A N 1
ATOM 689 C CA . GLU A 1 87 ? -7.265 -0.122 -2.431 1.00 90.00 87 GLU A CA 1
ATOM 690 C C . GLU A 1 87 ? -7.241 0.848 -3.608 1.00 90.00 87 GLU A C 1
ATOM 692 O O . GLU A 1 87 ? -7.249 0.429 -4.763 1.00 90.00 87 GLU A O 1
ATOM 697 N N . TYR A 1 88 ? -7.162 2.150 -3.333 1.00 90.19 88 TYR A N 1
ATOM 698 C CA . TYR A 1 88 ? -7.004 3.155 -4.373 1.00 90.19 88 TYR A CA 1
ATOM 699 C C . TYR A 1 88 ? -5.665 3.001 -5.109 1.00 90.19 88 TYR A C 1
ATOM 701 O O . TYR A 1 88 ? -5.649 3.016 -6.339 1.00 90.19 88 TYR A O 1
ATOM 709 N N . ILE A 1 89 ? -4.556 2.826 -4.384 1.00 89.50 89 ILE A N 1
ATOM 710 C CA . ILE A 1 89 ? -3.217 2.664 -4.970 1.00 89.50 89 ILE A CA 1
ATOM 711 C C . ILE A 1 89 ? -3.143 1.376 -5.802 1.00 89.50 89 ILE A C 1
ATOM 713 O O . ILE A 1 89 ? -2.667 1.415 -6.931 1.00 89.50 89 ILE A O 1
ATOM 717 N N . GLY A 1 90 ? -3.653 0.254 -5.287 1.00 85.75 90 GLY A N 1
ATOM 718 C CA . GLY A 1 90 ? -3.649 -1.024 -6.007 1.00 85.75 90 GLY A CA 1
ATOM 719 C C . GLY A 1 90 ? -4.691 -1.118 -7.129 1.00 85.75 90 GLY A C 1
ATOM 720 O O . GLY A 1 90 ? -4.498 -1.848 -8.097 1.00 85.75 90 GLY A O 1
ATOM 721 N N . GLY A 1 91 ? -5.802 -0.387 -7.017 1.00 82.44 91 GLY A N 1
ATOM 722 C CA . GLY A 1 91 ? -6.946 -0.477 -7.927 1.00 82.44 91 GLY A CA 1
ATOM 723 C C . GLY A 1 91 ? -6.917 0.481 -9.120 1.00 82.44 91 GLY A C 1
ATOM 724 O O . GLY A 1 91 ? -7.739 0.328 -10.024 1.00 82.44 91 GLY A O 1
ATOM 725 N N . ASN A 1 92 ? -5.999 1.454 -9.151 1.00 85.69 92 ASN A N 1
ATOM 726 C CA . ASN A 1 92 ? -5.899 2.452 -10.224 1.00 85.69 92 ASN A CA 1
ATOM 727 C C . ASN A 1 92 ? -4.581 2.330 -11.010 1.00 85.69 92 ASN A C 1
ATOM 729 O O . ASN A 1 92 ? -3.748 3.238 -10.938 1.00 85.69 92 ASN A O 1
ATOM 733 N N . PRO A 1 93 ? -4.382 1.249 -11.789 1.00 82.38 93 PRO A N 1
ATOM 734 C CA . PRO A 1 93 ? -3.219 1.142 -12.664 1.00 82.38 93 PRO A CA 1
ATOM 735 C C . PRO A 1 93 ? -3.251 2.227 -13.747 1.00 82.38 93 PRO A C 1
ATOM 737 O O . PRO A 1 93 ? -4.324 2.674 -14.180 1.00 82.38 93 PRO A O 1
ATOM 740 N N . ILE A 1 94 ? -2.076 2.640 -14.230 1.00 86.31 94 ILE A N 1
ATOM 741 C CA . ILE A 1 94 ? -1.991 3.627 -15.305 1.00 86.31 94 ILE A CA 1
ATOM 742 C C . ILE A 1 94 ? -2.595 2.992 -16.566 1.00 86.31 94 ILE A C 1
ATOM 744 O O . ILE A 1 94 ? -2.337 1.824 -16.874 1.00 86.31 94 ILE A O 1
ATOM 748 N N . PRO A 1 95 ? -3.417 3.719 -17.347 1.00 89.44 95 PRO A N 1
ATOM 749 C CA . PRO A 1 95 ? -4.016 3.124 -18.530 1.00 89.44 95 PRO A CA 1
ATOM 750 C C . PRO A 1 95 ? -2.944 2.622 -19.505 1.00 89.44 95 PRO A C 1
ATOM 752 O O . PRO A 1 95 ? -2.058 3.372 -19.916 1.00 89.44 95 PRO A O 1
ATOM 755 N N . VAL A 1 96 ? -3.091 1.372 -19.954 1.00 87.38 96 VAL A N 1
ATOM 756 C CA . VAL A 1 96 ? -2.144 0.657 -20.838 1.00 87.38 96 VAL A CA 1
ATOM 757 C C . VAL A 1 96 ? -1.795 1.450 -22.108 1.00 87.38 96 VAL A C 1
ATOM 759 O O . VAL A 1 96 ? -0.695 1.348 -22.659 1.00 87.38 96 VAL A 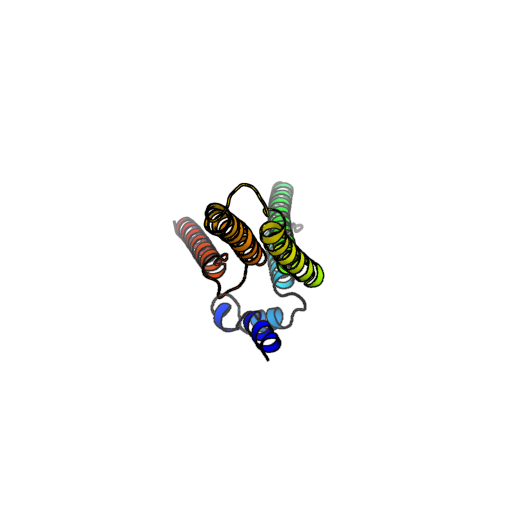O 1
ATOM 762 N N . VAL A 1 97 ? -2.721 2.287 -22.579 1.00 93.25 97 VAL A N 1
ATOM 763 C CA . VAL A 1 97 ? -2.506 3.165 -23.735 1.00 93.25 97 VAL A CA 1
ATOM 764 C C . VAL A 1 97 ? -1.384 4.175 -23.470 1.00 93.25 97 VAL A C 1
ATOM 766 O O . VAL A 1 97 ? -0.560 4.387 -24.355 1.00 93.25 97 VAL A O 1
ATOM 769 N N . PHE A 1 98 ? -1.288 4.755 -22.272 1.00 91.44 98 PHE A N 1
ATOM 770 C CA . PHE A 1 98 ? -0.214 5.699 -21.946 1.00 91.44 98 PHE A CA 1
ATOM 771 C C . PHE A 1 98 ? 1.145 5.009 -21.902 1.00 91.44 98 PHE A C 1
ATOM 773 O O . PHE A 1 98 ? 2.081 5.486 -22.540 1.00 91.44 98 PHE A O 1
ATOM 780 N N . VAL A 1 99 ? 1.231 3.859 -21.231 1.00 91.31 99 VAL A N 1
ATOM 781 C CA . VAL A 1 99 ? 2.471 3.076 -21.117 1.00 91.31 99 VAL A CA 1
ATOM 782 C C . VAL A 1 99 ? 2.976 2.649 -22.502 1.00 91.31 99 VAL A C 1
ATOM 784 O O . VAL A 1 99 ? 4.145 2.833 -22.842 1.00 91.31 99 VAL A O 1
ATOM 787 N N . SER A 1 100 ? 2.079 2.156 -23.363 1.00 91.81 100 SER A N 1
ATOM 788 C CA . SER A 1 100 ? 2.435 1.749 -24.730 1.00 91.81 100 SER A CA 1
ATOM 789 C C . SER A 1 100 ? 2.865 2.919 -25.625 1.00 91.81 100 SER A C 1
ATOM 791 O O . SER A 1 100 ? 3.837 2.785 -26.378 1.00 91.81 100 SER A O 1
ATOM 793 N N . HIS A 1 101 ? 2.203 4.079 -25.535 1.00 95.31 101 HIS A N 1
ATOM 794 C CA . HIS A 1 101 ? 2.607 5.274 -26.285 1.00 95.31 101 HIS A CA 1
ATOM 795 C C . HIS A 1 101 ? 3.948 5.818 -25.794 1.00 95.31 101 HIS A C 1
ATOM 797 O O . HIS A 1 101 ? 4.806 6.128 -26.619 1.00 95.31 101 HIS A O 1
ATOM 803 N N . LEU A 1 102 ? 4.160 5.880 -24.477 1.00 93.81 102 LEU A N 1
ATOM 804 C CA . LEU A 1 102 ? 5.419 6.325 -23.884 1.00 93.81 102 LEU A CA 1
ATOM 805 C C . LEU A 1 102 ? 6.590 5.477 -24.394 1.00 93.81 102 LEU A C 1
ATOM 807 O O . LEU A 1 102 ? 7.555 6.025 -24.928 1.00 93.81 102 LEU A O 1
ATOM 811 N N . ARG A 1 103 ? 6.461 4.145 -24.347 1.00 94.56 103 ARG A N 1
ATOM 812 C CA . ARG A 1 103 ? 7.485 3.220 -24.851 1.00 94.56 103 ARG A CA 1
ATOM 813 C C . ARG A 1 103 ? 7.722 3.367 -26.355 1.00 94.56 103 ARG A C 1
ATOM 815 O O . ARG A 1 103 ? 8.864 3.334 -26.811 1.00 94.56 103 ARG A O 1
ATOM 822 N N . THR A 1 104 ? 6.663 3.576 -27.137 1.00 95.38 104 THR A N 1
ATOM 823 C CA . THR A 1 104 ? 6.785 3.795 -28.588 1.00 95.38 104 THR A CA 1
ATOM 824 C C . THR A 1 104 ? 7.545 5.088 -28.891 1.00 95.38 104 THR A C 1
ATOM 826 O O . THR A 1 104 ? 8.468 5.084 -29.707 1.00 95.38 104 THR A O 1
ATOM 829 N N . PHE A 1 105 ? 7.219 6.189 -28.207 1.00 95.75 105 PHE A N 1
ATOM 830 C CA . PHE A 1 105 ? 7.934 7.456 -28.360 1.00 95.75 105 PHE A CA 1
ATOM 831 C C . PHE A 1 105 ? 9.384 7.375 -27.882 1.00 95.75 105 PHE A C 1
ATOM 833 O O . PHE A 1 105 ? 10.256 7.946 -28.533 1.00 95.75 105 PHE A O 1
ATOM 840 N N . LEU A 1 106 ? 9.665 6.627 -26.813 1.00 94.94 106 LEU A N 1
ATOM 841 C CA . LEU A 1 106 ? 11.022 6.373 -26.329 1.00 94.94 106 LEU A CA 1
ATOM 842 C C . LEU A 1 106 ? 11.881 5.684 -27.402 1.00 94.94 106 LEU A C 1
ATOM 844 O O . LEU A 1 106 ? 12.989 6.129 -27.698 1.00 94.94 106 LEU A O 1
ATOM 848 N N . ILE A 1 107 ? 11.348 4.640 -28.044 1.00 93.94 107 ILE A N 1
ATOM 849 C CA . ILE A 1 107 ? 12.042 3.921 -29.122 1.00 93.94 107 ILE A CA 1
ATOM 850 C C . ILE A 1 107 ? 12.255 4.836 -30.334 1.00 93.94 107 ILE A C 1
ATOM 852 O O . ILE A 1 107 ? 13.354 4.878 -30.891 1.00 93.94 107 ILE A O 1
ATOM 856 N N . LEU A 1 108 ? 11.235 5.607 -30.725 1.00 94.69 108 LEU A N 1
ATOM 857 C CA . LEU A 1 108 ? 11.347 6.573 -31.822 1.00 94.69 108 LEU A CA 1
ATOM 858 C C . LEU A 1 108 ? 12.379 7.666 -31.525 1.00 94.69 108 LEU A C 1
ATOM 860 O O . LEU A 1 108 ? 13.128 8.056 -32.422 1.00 94.69 108 LEU A O 1
ATOM 864 N N . TYR A 1 109 ? 12.455 8.136 -30.280 1.00 93.25 109 TYR A N 1
ATOM 865 C CA . TYR A 1 109 ? 13.455 9.098 -29.830 1.00 93.25 109 TYR A CA 1
ATOM 866 C C . TYR A 1 109 ? 14.872 8.528 -29.959 1.00 93.25 109 TYR A C 1
ATOM 868 O O . TYR A 1 109 ? 15.732 9.163 -30.569 1.00 93.25 109 TYR A O 1
ATOM 876 N N . LEU A 1 110 ? 15.103 7.303 -29.478 1.00 91.44 110 LEU A N 1
ATOM 877 C CA . LEU A 1 110 ? 16.400 6.624 -29.582 1.00 91.44 110 LEU A CA 1
ATOM 878 C C . LEU A 1 110 ? 16.821 6.380 -31.037 1.00 91.44 110 LEU A C 1
ATOM 880 O O . LEU A 1 110 ? 17.980 6.602 -31.393 1.00 91.44 110 LEU A O 1
ATOM 884 N N . LEU A 1 111 ? 15.877 5.983 -31.893 1.00 89.56 111 LEU A N 1
ATOM 885 C CA . LEU A 1 111 ? 16.118 5.786 -33.321 1.00 89.56 111 LEU A CA 1
ATOM 886 C C . LEU A 1 111 ? 16.458 7.115 -34.008 1.00 89.56 111 LEU A C 1
ATOM 888 O O . LEU A 1 111 ? 17.435 7.196 -34.750 1.00 89.56 111 LEU A O 1
ATOM 892 N N . SER A 1 112 ? 15.713 8.178 -33.699 1.00 90.50 112 SER A N 1
ATOM 893 C CA . SER A 1 112 ? 15.960 9.523 -34.234 1.00 90.50 112 SER A CA 1
ATOM 894 C C . SER A 1 112 ? 17.326 10.065 -33.809 1.00 90.50 112 SER A C 1
ATOM 896 O O . SER A 1 112 ? 18.021 10.680 -34.617 1.00 90.50 112 SER A O 1
ATOM 898 N N . LEU A 1 113 ? 17.751 9.793 -32.572 1.00 88.38 113 LEU A N 1
ATOM 899 C CA . LEU A 1 113 ? 19.049 10.207 -32.035 1.00 88.38 113 LEU A CA 1
ATOM 900 C C . LEU A 1 113 ? 20.214 9.587 -32.827 1.00 88.38 113 LEU A C 1
ATOM 902 O O . LEU A 1 113 ? 21.208 10.267 -33.088 1.00 88.38 113 LEU A O 1
ATOM 906 N N . GLY A 1 114 ? 20.057 8.344 -33.297 1.00 82.25 114 GLY A N 1
ATOM 907 C CA . GLY A 1 114 ? 21.010 7.696 -34.201 1.00 82.25 114 GLY A CA 1
ATOM 908 C C . GLY A 1 114 ? 21.135 8.377 -35.572 1.00 82.25 114 GLY A C 1
ATOM 909 O O . GLY A 1 114 ? 22.239 8.473 -36.103 1.00 82.25 114 GLY A O 1
ATOM 910 N N . PHE A 1 115 ? 20.038 8.898 -36.133 1.00 80.50 115 PHE A N 1
ATOM 911 C CA . PHE A 1 115 ? 20.034 9.551 -37.454 1.00 80.50 115 PHE A CA 1
ATOM 912 C C . PHE A 1 115 ? 20.434 11.036 -37.422 1.00 80.50 115 PHE A C 1
ATOM 914 O O . PHE A 1 115 ? 21.067 11.531 -38.358 1.00 80.50 115 PHE A O 1
ATOM 921 N N . LEU A 1 116 ? 20.097 11.752 -36.344 1.00 79.06 116 LEU A N 1
ATOM 922 C CA . LEU A 1 116 ? 20.355 13.190 -36.185 1.00 79.06 116 LEU A CA 1
ATOM 923 C C . LEU A 1 116 ? 21.851 13.534 -36.100 1.00 79.06 116 LEU A C 1
ATOM 925 O O . LEU A 1 116 ? 22.250 14.660 -36.394 1.00 79.06 116 LEU A O 1
ATOM 929 N N . LYS A 1 117 ? 22.698 12.581 -35.702 1.00 66.69 117 LYS A N 1
ATOM 930 C CA . LYS A 1 117 ? 24.134 12.799 -35.490 1.00 66.69 117 LYS A CA 1
ATOM 931 C C . LYS A 1 117 ? 24.950 12.400 -36.725 1.00 66.69 117 LYS A C 1
ATOM 933 O O . LYS A 1 117 ? 25.776 11.496 -36.668 1.00 66.69 117 LYS A O 1
ATOM 938 N N . THR A 1 118 ? 24.715 13.063 -37.853 1.00 59.25 118 THR A N 1
ATOM 939 C CA . THR A 1 118 ? 25.196 12.570 -39.154 1.00 59.25 118 THR A CA 1
ATOM 940 C C . THR A 1 118 ? 26.568 13.081 -39.617 1.00 59.25 118 THR A C 1
ATOM 942 O O . THR A 1 118 ? 27.059 12.537 -40.599 1.00 59.25 118 THR A O 1
ATOM 945 N N . PHE A 1 119 ? 27.243 14.038 -38.950 1.00 58.47 119 PHE A N 1
ATOM 946 C CA . PHE A 1 119 ? 28.467 14.622 -39.552 1.00 58.47 119 PHE A CA 1
ATOM 947 C C . PHE A 1 119 ? 29.708 14.885 -38.667 1.00 58.47 119 PHE A C 1
ATOM 949 O O . PHE A 1 119 ? 30.800 14.878 -39.225 1.00 58.47 119 PHE A O 1
ATOM 956 N N . ASP A 1 120 ? 29.625 14.999 -37.330 1.00 68.44 120 ASP A N 1
ATOM 957 C CA . ASP A 1 120 ? 30.800 15.463 -36.544 1.00 68.44 120 ASP A CA 1
ATOM 958 C C . ASP A 1 120 ? 31.507 14.416 -35.662 1.00 68.44 120 ASP A C 1
ATOM 960 O O . ASP A 1 120 ? 32.674 14.587 -35.323 1.00 68.44 120 ASP A O 1
ATOM 964 N N . TRP A 1 121 ? 30.827 13.349 -35.223 1.00 71.00 121 TRP A N 1
ATOM 965 C CA . TRP A 1 121 ? 31.349 12.450 -34.169 1.00 71.00 121 TRP A CA 1
ATOM 966 C C . TRP A 1 121 ? 31.846 11.087 -34.682 1.00 71.00 121 TRP A C 1
ATOM 968 O O . TRP A 1 121 ? 32.430 10.313 -33.921 1.00 71.00 121 TRP A O 1
ATOM 978 N N . GLY A 1 122 ? 31.659 10.787 -35.972 1.00 79.88 122 GLY A N 1
ATOM 979 C CA . GLY A 1 122 ? 32.126 9.543 -36.594 1.00 79.88 122 GLY A CA 1
ATOM 980 C C . GLY A 1 122 ? 31.725 8.289 -35.802 1.00 79.88 122 GLY A C 1
ATOM 981 O O . GLY A 1 122 ? 30.569 8.124 -35.413 1.00 79.88 122 GLY A O 1
ATOM 982 N N . TRP A 1 123 ? 32.700 7.418 -35.526 1.00 83.31 123 TRP A N 1
ATOM 983 C CA . TRP A 1 123 ? 32.503 6.164 -34.785 1.00 83.31 123 TRP A CA 1
ATOM 984 C C . TRP A 1 123 ? 32.202 6.357 -33.290 1.00 83.31 123 TRP A C 1
ATOM 986 O O . TRP A 1 123 ? 31.656 5.447 -32.668 1.00 83.31 123 TRP A O 1
ATOM 996 N N . ALA A 1 124 ? 32.496 7.528 -32.711 1.00 84.19 124 ALA A N 1
ATOM 997 C CA . ALA A 1 124 ? 32.205 7.816 -31.303 1.00 84.19 124 ALA A CA 1
ATOM 998 C C . ALA A 1 124 ? 30.697 7.966 -31.023 1.00 84.19 124 ALA A C 1
ATOM 1000 O O . ALA A 1 124 ? 30.264 7.868 -29.876 1.00 84.19 124 ALA A O 1
ATOM 1001 N N . THR A 1 125 ? 29.882 8.150 -32.065 1.00 85.25 125 THR A N 1
ATOM 1002 C CA . THR A 1 125 ? 28.419 8.218 -31.959 1.00 85.25 125 THR A CA 1
ATOM 1003 C C . THR A 1 125 ? 27.824 6.906 -31.439 1.00 85.25 125 THR A C 1
ATOM 1005 O O . THR A 1 125 ? 26.967 6.933 -30.564 1.00 85.25 125 THR A O 1
ATOM 1008 N N . ILE A 1 126 ? 28.304 5.750 -31.908 1.00 86.75 126 ILE A N 1
ATOM 1009 C CA . ILE A 1 126 ? 27.752 4.427 -31.558 1.00 86.75 126 ILE A CA 1
ATOM 1010 C C . ILE A 1 126 ? 27.785 4.153 -30.038 1.00 86.75 126 ILE A C 1
ATOM 1012 O O . ILE A 1 126 ? 26.721 3.885 -29.473 1.00 86.75 126 ILE A O 1
ATOM 1016 N N . PRO A 1 127 ? 28.936 4.244 -29.336 1.00 89.38 127 PRO A N 1
ATOM 1017 C CA . PRO A 1 127 ? 28.974 4.007 -27.892 1.00 89.38 127 PRO A CA 1
ATOM 1018 C C . PRO A 1 127 ? 28.177 5.054 -27.103 1.00 89.38 127 PRO A C 1
ATOM 1020 O O . PRO A 1 127 ? 27.563 4.717 -26.094 1.00 89.38 127 PRO A O 1
ATOM 1023 N N . PHE A 1 128 ? 28.123 6.303 -27.573 1.00 88.19 128 PHE A N 1
ATOM 1024 C CA . PHE A 1 128 ? 27.369 7.364 -26.907 1.00 88.19 128 PHE A CA 1
ATOM 1025 C C . PHE A 1 128 ? 25.851 7.137 -26.983 1.00 88.19 128 PHE A C 1
ATOM 1027 O O . PHE A 1 128 ? 25.164 7.195 -25.963 1.00 88.19 128 PHE A O 1
ATOM 1034 N N . VAL A 1 129 ? 25.326 6.806 -28.169 1.00 90.94 129 VAL A N 1
ATOM 1035 C CA . VAL A 1 129 ? 23.904 6.464 -28.345 1.00 90.94 129 VAL A CA 1
ATOM 1036 C C . VAL A 1 129 ? 23.550 5.191 -27.577 1.00 90.94 129 VAL A C 1
ATOM 1038 O O . VAL A 1 129 ? 22.504 5.143 -26.934 1.00 90.94 129 VAL A O 1
ATOM 1041 N N . SER A 1 130 ? 24.434 4.188 -27.571 1.00 91.75 130 SER A N 1
ATOM 1042 C CA . SER A 1 130 ? 24.247 2.971 -26.772 1.00 91.75 130 SER A CA 1
ATOM 1043 C C . SER A 1 130 ? 24.156 3.269 -25.274 1.00 91.75 130 SER A C 1
ATOM 1045 O O . SER A 1 130 ? 23.314 2.689 -24.593 1.00 91.75 130 SER A O 1
ATOM 1047 N N . MET A 1 131 ? 24.991 4.176 -24.755 1.00 94.06 131 MET A N 1
ATOM 1048 C CA . MET A 1 131 ? 24.974 4.570 -23.344 1.00 94.06 131 MET A CA 1
ATOM 1049 C C . MET A 1 131 ? 23.663 5.271 -22.966 1.00 94.06 131 MET A C 1
ATOM 1051 O O . MET A 1 131 ? 23.046 4.927 -21.961 1.00 94.06 131 MET A O 1
ATOM 1055 N N . ILE A 1 132 ? 23.209 6.222 -23.789 1.00 93.19 132 ILE A N 1
ATOM 1056 C CA . ILE A 1 132 ? 21.943 6.937 -23.563 1.00 93.19 132 ILE A CA 1
ATOM 1057 C C . ILE A 1 132 ? 20.750 5.981 -23.664 1.00 93.19 132 ILE A C 1
ATOM 1059 O O . ILE A 1 132 ? 19.850 6.037 -22.831 1.00 93.19 132 ILE A O 1
ATOM 1063 N N . SER A 1 133 ? 20.759 5.084 -24.652 1.00 93.81 133 SER A N 1
ATOM 1064 C CA . SER A 1 133 ? 19.733 4.052 -24.821 1.00 93.81 133 SER A CA 1
ATOM 1065 C C . SER A 1 133 ? 19.627 3.157 -23.592 1.00 93.81 133 SER A C 1
ATOM 1067 O O . SER A 1 133 ? 18.536 2.981 -23.055 1.00 93.81 133 SER A O 1
ATOM 1069 N N . PHE A 1 134 ? 20.764 2.672 -23.086 1.00 95.31 134 PHE A N 1
ATOM 1070 C CA . PHE A 1 134 ? 20.806 1.876 -21.864 1.00 95.31 134 PHE A CA 1
ATOM 1071 C C . PHE A 1 134 ? 20.225 2.634 -20.662 1.00 95.31 134 PHE A C 1
ATOM 1073 O O . PHE A 1 134 ? 19.416 2.079 -19.923 1.00 95.31 134 PHE A O 1
ATOM 1080 N N . MET A 1 135 ? 20.574 3.913 -20.493 1.00 95.81 135 MET A N 1
ATOM 1081 C CA . MET A 1 135 ? 20.063 4.730 -19.389 1.00 95.81 135 MET A CA 1
ATOM 1082 C C . MET A 1 135 ? 18.547 4.963 -19.484 1.00 95.81 135 MET A C 1
ATOM 1084 O O . MET A 1 135 ? 17.839 4.809 -18.492 1.00 95.81 135 MET A O 1
ATOM 1088 N N . LEU A 1 136 ? 18.038 5.314 -20.669 1.00 95.06 136 LEU A N 1
ATOM 1089 C CA . LEU A 1 136 ? 16.622 5.625 -20.877 1.00 95.06 136 LEU A CA 1
ATOM 1090 C C . LEU A 1 136 ? 15.727 4.380 -20.825 1.00 95.06 136 LEU A C 1
ATOM 1092 O O . LEU A 1 136 ? 14.667 4.422 -20.209 1.00 95.06 136 LEU A O 1
ATOM 1096 N N . LEU A 1 137 ? 16.158 3.265 -21.424 1.00 94.94 137 LEU A N 1
ATOM 1097 C CA . LEU A 1 137 ? 15.432 1.992 -21.352 1.00 94.94 137 LEU A CA 1
ATOM 1098 C C . LEU A 1 137 ? 15.493 1.376 -19.949 1.00 94.94 137 LEU A C 1
ATOM 1100 O O . LEU A 1 137 ? 14.513 0.783 -19.496 1.00 94.94 137 LEU A O 1
ATOM 1104 N N . GLY A 1 138 ? 16.621 1.535 -19.250 1.00 94.88 138 GLY A N 1
ATOM 1105 C CA . GLY A 1 138 ? 16.754 1.133 -17.851 1.00 94.88 138 GLY A CA 1
ATOM 1106 C C . GLY A 1 138 ? 15.798 1.905 -16.942 1.00 94.88 138 GLY A C 1
ATOM 1107 O O . GLY A 1 138 ? 15.155 1.302 -16.088 1.00 94.88 138 GLY A O 1
ATOM 1108 N N . LEU A 1 139 ? 15.640 3.213 -17.170 1.00 94.94 139 LEU A N 1
ATOM 1109 C CA . LEU A 1 139 ? 14.685 4.041 -16.433 1.00 94.94 139 LEU A CA 1
ATOM 1110 C C . LEU A 1 139 ? 13.225 3.653 -16.722 1.00 94.94 139 LEU A C 1
ATOM 1112 O O . LEU A 1 139 ? 12.453 3.544 -15.777 1.00 94.94 139 LEU A O 1
ATOM 1116 N N . ASP A 1 140 ? 12.853 3.416 -17.988 1.00 94.19 140 ASP A N 1
ATOM 1117 C CA . ASP A 1 140 ? 11.501 2.941 -18.357 1.00 94.19 140 ASP A CA 1
ATOM 1118 C C . ASP A 1 140 ? 11.167 1.620 -17.657 1.00 94.19 140 ASP A C 1
ATOM 1120 O O . ASP A 1 140 ? 10.085 1.458 -17.100 1.00 94.19 140 ASP A O 1
ATOM 1124 N N . SER A 1 141 ? 12.130 0.694 -17.634 1.00 91.44 141 SER A N 1
ATOM 1125 C CA . SER A 1 141 ? 11.960 -0.613 -16.991 1.00 91.44 141 SER A CA 1
ATOM 1126 C C . SER A 1 141 ? 11.837 -0.489 -15.471 1.00 91.44 141 SER A C 1
ATOM 1128 O O . SER A 1 141 ? 10.975 -1.128 -14.879 1.00 91.44 141 SER A O 1
ATOM 1130 N N . ALA A 1 142 ? 12.652 0.360 -14.838 1.00 91.69 142 ALA A N 1
ATOM 1131 C CA . ALA A 1 142 ? 12.562 0.612 -13.400 1.00 91.69 142 ALA A CA 1
ATOM 1132 C C . ALA A 1 142 ? 11.244 1.304 -13.014 1.00 91.69 142 ALA A C 1
ATOM 1134 O O . ALA A 1 142 ? 10.655 0.965 -11.995 1.00 91.69 142 ALA A O 1
ATOM 1135 N N . ALA A 1 143 ? 10.763 2.246 -13.832 1.00 90.75 143 ALA A N 1
ATOM 1136 C CA . ALA A 1 143 ? 9.486 2.915 -13.603 1.00 90.75 143 ALA A CA 1
ATOM 1137 C C . ALA A 1 143 ? 8.305 1.937 -13.694 1.00 90.75 143 ALA A C 1
ATOM 1139 O O . ALA A 1 143 ? 7.397 2.009 -12.868 1.00 90.75 143 ALA A O 1
ATOM 1140 N N . ALA A 1 144 ? 8.345 1.011 -14.659 1.00 87.75 144 ALA A N 1
ATOM 1141 C CA . ALA A 1 144 ? 7.327 -0.024 -14.813 1.00 87.75 144 ALA A CA 1
ATOM 1142 C C . ALA A 1 144 ? 7.266 -0.971 -13.603 1.00 87.75 144 ALA A C 1
ATOM 1144 O O . ALA A 1 144 ? 6.174 -1.316 -13.168 1.00 87.75 144 ALA A O 1
ATOM 1145 N N . GLU A 1 145 ? 8.416 -1.340 -13.032 1.00 87.50 145 GLU A N 1
ATOM 1146 C CA . GLU A 1 145 ? 8.469 -2.162 -11.813 1.00 87.50 145 GLU A CA 1
ATOM 1147 C C . GLU A 1 145 ? 7.800 -1.452 -10.625 1.00 87.50 145 GLU A C 1
ATOM 1149 O O . GLU A 1 145 ? 7.060 -2.059 -9.865 1.00 87.50 145 GLU A O 1
ATOM 1154 N N . THR A 1 146 ? 7.998 -0.138 -10.482 1.00 87.12 146 THR A N 1
ATOM 1155 C CA . THR A 1 146 ? 7.428 0.629 -9.359 1.00 87.12 146 THR A CA 1
ATOM 1156 C C . THR A 1 146 ? 5.929 0.933 -9.479 1.00 87.12 146 THR A C 1
ATOM 1158 O O . THR A 1 146 ? 5.368 1.554 -8.577 1.00 87.12 146 THR A O 1
ATOM 1161 N N . GLU A 1 147 ? 5.274 0.560 -10.583 1.00 86.69 147 GLU A N 1
ATOM 1162 C CA . GLU A 1 147 ? 3.865 0.899 -10.830 1.00 86.69 147 GLU A CA 1
ATOM 1163 C C . GLU A 1 147 ? 2.896 0.073 -9.966 1.00 86.69 147 GLU A C 1
ATOM 1165 O O . GLU A 1 147 ? 1.854 0.588 -9.558 1.00 86.69 147 GLU A O 1
ATOM 1170 N N . VAL A 1 148 ? 3.235 -1.184 -9.660 1.00 86.12 148 VAL A N 1
ATOM 1171 C CA . VAL A 1 148 ? 2.367 -2.118 -8.925 1.00 86.12 148 VAL A CA 1
ATOM 1172 C C . VAL A 1 148 ? 3.087 -2.580 -7.654 1.00 86.12 148 VAL A C 1
ATOM 1174 O O . VAL A 1 148 ? 3.726 -3.615 -7.667 1.00 86.12 148 VAL A O 1
ATOM 1177 N N . PRO A 1 149 ? 2.992 -1.848 -6.529 1.00 86.12 149 PRO A N 1
ATOM 1178 C CA . PRO A 1 149 ? 3.843 -2.087 -5.354 1.00 86.12 149 PRO A CA 1
ATOM 1179 C C . PRO A 1 149 ? 3.437 -3.289 -4.479 1.00 86.12 149 PRO A C 1
ATOM 1181 O O . PRO A 1 149 ? 4.057 -3.518 -3.439 1.00 86.12 149 PRO A O 1
ATOM 1184 N N . PHE A 1 150 ? 2.363 -4.002 -4.828 1.00 86.94 150 PHE A N 1
ATOM 1185 C CA . PHE A 1 150 ? 1.716 -5.012 -3.980 1.00 86.94 150 PHE A CA 1
ATOM 1186 C C . PHE A 1 150 ? 1.565 -6.377 -4.678 1.00 86.94 150 PHE A C 1
ATOM 1188 O O . PHE A 1 150 ? 0.688 -7.160 -4.302 1.00 86.94 150 PHE A O 1
ATOM 1195 N N . GLU A 1 151 ? 2.344 -6.672 -5.723 1.00 83.00 151 GLU A N 1
ATOM 1196 C CA . GLU A 1 151 ? 2.279 -7.976 -6.389 1.00 83.00 151 GLU A CA 1
ATOM 1197 C C . GLU A 1 151 ? 2.976 -9.039 -5.514 1.00 83.00 151 GLU A C 1
ATOM 1199 O O . GLU A 1 151 ? 4.108 -8.867 -5.069 1.00 83.00 151 GLU A O 1
ATOM 1204 N N . LYS A 1 152 ? 2.286 -10.153 -5.221 1.00 74.00 152 LYS A N 1
ATOM 1205 C CA . LYS A 1 152 ? 2.767 -11.181 -4.269 1.00 74.00 152 LYS A CA 1
ATOM 1206 C C . LYS A 1 152 ? 4.084 -11.851 -4.685 1.00 74.00 152 LYS A C 1
ATOM 1208 O O . LYS A 1 152 ? 4.847 -12.280 -3.825 1.00 74.00 152 LYS A O 1
ATOM 1213 N N . ASP A 1 153 ? 4.341 -11.945 -5.987 1.00 74.25 153 ASP A N 1
ATOM 1214 C CA . ASP A 1 153 ? 5.415 -12.776 -6.546 1.00 74.25 153 ASP A CA 1
ATOM 1215 C C . ASP A 1 153 ? 6.611 -11.965 -7.081 1.00 74.25 153 ASP A C 1
ATOM 1217 O O . ASP A 1 153 ? 7.486 -12.512 -7.760 1.00 74.25 153 ASP A O 1
ATOM 1221 N N . HIS A 1 154 ? 6.677 -10.664 -6.785 1.00 80.88 154 HIS A N 1
ATOM 1222 C CA . HIS A 1 154 ? 7.765 -9.784 -7.215 1.00 80.88 154 HIS A CA 1
ATOM 1223 C C . HIS A 1 154 ? 8.760 -9.494 -6.086 1.00 80.88 154 HIS A C 1
ATOM 1225 O O . HIS A 1 154 ? 8.404 -9.207 -4.948 1.00 80.88 154 HIS A O 1
ATOM 1231 N N . VAL A 1 155 ? 10.055 -9.557 -6.415 1.00 82.50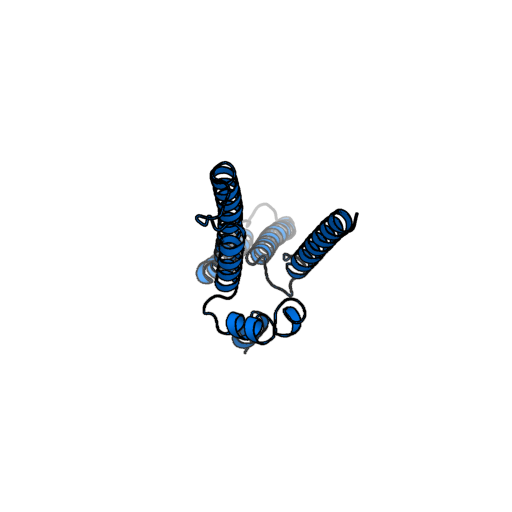 155 VAL A N 1
ATOM 1232 C CA . VAL A 1 155 ? 11.151 -9.450 -5.430 1.00 82.50 155 VAL A CA 1
ATOM 1233 C C . VAL A 1 155 ? 11.281 -8.037 -4.853 1.00 82.50 155 VAL A C 1
ATOM 1235 O O . VAL A 1 155 ? 11.738 -7.882 -3.721 1.00 82.50 155 VAL A O 1
ATOM 1238 N N . ASN A 1 156 ? 10.913 -7.017 -5.631 1.00 85.12 156 ASN A N 1
ATOM 1239 C CA . ASN A 1 156 ? 11.034 -5.611 -5.242 1.00 85.12 156 ASN A CA 1
ATOM 1240 C C . ASN A 1 156 ? 9.745 -5.031 -4.646 1.00 85.12 156 ASN A C 1
ATOM 1242 O O . ASN A 1 156 ? 9.748 -3.870 -4.232 1.00 85.12 156 ASN A O 1
ATOM 1246 N N . ASP A 1 157 ? 8.679 -5.825 -4.590 1.00 88.31 157 ASP A N 1
ATOM 1247 C CA . ASP A 1 157 ? 7.383 -5.381 -4.101 1.00 88.31 157 ASP A CA 1
ATOM 1248 C C . ASP A 1 157 ? 7.289 -5.490 -2.582 1.00 88.31 157 ASP A C 1
ATOM 1250 O O . ASP A 1 157 ? 8.101 -6.124 -1.896 1.00 88.31 157 ASP A O 1
ATOM 1254 N N . LEU A 1 158 ? 6.287 -4.812 -2.028 1.00 86.88 158 LEU A N 1
ATOM 1255 C CA . LEU A 1 158 ? 6.065 -4.813 -0.597 1.00 86.88 158 LEU A CA 1
ATOM 1256 C C . LEU A 1 158 ? 5.637 -6.211 -0.140 1.00 86.88 158 LEU A C 1
ATOM 1258 O O . LEU A 1 158 ? 4.627 -6.744 -0.586 1.00 86.88 158 LEU A O 1
ATOM 1262 N N . ASN A 1 159 ? 6.363 -6.789 0.816 1.00 89.88 159 ASN A N 1
ATOM 1263 C CA . ASN A 1 159 ? 5.998 -8.079 1.395 1.00 89.88 159 ASN A CA 1
ATOM 1264 C C . ASN A 1 159 ? 4.910 -7.901 2.470 1.00 89.88 159 ASN A C 1
ATOM 1266 O O . ASN A 1 159 ? 5.219 -7.793 3.659 1.00 89.88 159 ASN A O 1
ATOM 1270 N N . LEU A 1 160 ? 3.640 -7.831 2.051 1.00 88.94 160 LEU A N 1
ATOM 1271 C CA . LEU A 1 160 ? 2.507 -7.675 2.973 1.00 88.94 160 LEU A CA 1
ATOM 1272 C C . LEU A 1 160 ? 2.404 -8.833 3.976 1.00 88.94 160 LEU A C 1
ATOM 1274 O O . LEU A 1 160 ? 2.075 -8.590 5.134 1.00 88.94 160 LEU A O 1
ATOM 1278 N N . ASP A 1 161 ? 2.730 -10.061 3.570 1.00 88.56 161 ASP A N 1
ATOM 1279 C CA . ASP A 1 161 ? 2.642 -11.240 4.440 1.00 88.56 161 ASP A CA 1
ATOM 1280 C C . ASP A 1 161 ? 3.567 -11.105 5.655 1.00 88.56 161 ASP A C 1
ATOM 1282 O O . ASP A 1 161 ? 3.175 -11.386 6.790 1.00 88.56 161 ASP A O 1
ATOM 1286 N N . TRP A 1 162 ? 4.778 -10.588 5.437 1.00 90.19 162 TRP A N 1
ATOM 1287 C CA . TRP A 1 162 ? 5.718 -10.275 6.507 1.00 90.19 162 TRP A CA 1
ATOM 1288 C C . TRP A 1 162 ? 5.186 -9.194 7.455 1.00 90.19 162 TRP A C 1
ATOM 1290 O O . TRP A 1 162 ? 5.294 -9.343 8.673 1.00 90.19 162 TRP A O 1
ATOM 1300 N N . PHE A 1 163 ? 4.582 -8.122 6.928 1.00 91.31 163 PHE A N 1
ATOM 1301 C CA . PHE A 1 163 ? 3.973 -7.085 7.769 1.00 91.31 163 PHE A CA 1
ATOM 1302 C C . PHE A 1 163 ? 2.804 -7.629 8.594 1.00 91.31 163 PHE A C 1
ATOM 1304 O O . PHE A 1 163 ? 2.713 -7.329 9.783 1.00 91.31 163 PHE A O 1
ATOM 1311 N N . CYS A 1 164 ? 1.942 -8.456 8.001 1.00 90.06 164 CYS A N 1
ATOM 1312 C CA . CYS A 1 164 ? 0.837 -9.108 8.700 1.00 90.06 164 CYS A CA 1
ATOM 1313 C C . CYS A 1 164 ? 1.339 -10.023 9.822 1.00 90.06 164 CYS A C 1
ATOM 1315 O O . CYS A 1 164 ? 0.817 -9.972 10.935 1.00 90.06 164 CYS A O 1
ATOM 1317 N N . TRP A 1 165 ? 2.381 -10.816 9.558 1.00 91.12 165 TRP A N 1
ATOM 1318 C CA . TRP A 1 165 ? 3.010 -11.658 10.575 1.00 91.12 165 TRP A CA 1
ATOM 1319 C C . TRP A 1 165 ? 3.600 -10.828 11.723 1.00 91.12 165 TRP A C 1
ATOM 1321 O O . TRP A 1 165 ? 3.364 -11.135 12.889 1.00 91.12 165 TRP A O 1
ATOM 1331 N N . LEU A 1 166 ? 4.304 -9.738 11.407 1.00 95.25 166 LEU A N 1
ATOM 1332 C CA . LEU A 1 166 ? 4.893 -8.855 12.413 1.00 95.25 166 LEU A CA 1
ATOM 1333 C C . LEU A 1 166 ? 3.825 -8.195 13.299 1.00 95.25 166 LEU A C 1
ATOM 1335 O O . LEU A 1 166 ? 3.991 -8.128 14.515 1.00 95.25 166 LEU A O 1
ATOM 1339 N N . LEU A 1 167 ? 2.725 -7.727 12.702 1.00 93.62 167 LEU A N 1
ATOM 1340 C CA . LEU A 1 167 ? 1.597 -7.155 13.443 1.00 93.62 167 LEU A CA 1
ATOM 1341 C C . LEU A 1 167 ? 0.928 -8.189 14.350 1.00 93.62 167 LEU A C 1
ATOM 1343 O O . LEU A 1 167 ? 0.553 -7.868 15.475 1.00 93.62 167 LEU A O 1
ATOM 1347 N N . MET A 1 168 ? 0.784 -9.424 13.870 1.00 91.12 168 MET A N 1
ATOM 1348 C CA . MET A 1 168 ? 0.229 -10.519 14.659 1.00 91.12 168 MET A CA 1
ATOM 1349 C C . MET A 1 168 ? 1.077 -10.782 15.906 1.00 91.12 168 MET A C 1
ATOM 1351 O O . MET A 1 168 ? 0.540 -10.841 17.011 1.00 91.12 168 MET A O 1
ATOM 1355 N N . GLU A 1 169 ? 2.394 -10.892 15.736 1.00 93.25 169 GLU A N 1
ATOM 1356 C CA . GLU A 1 169 ? 3.334 -11.113 16.837 1.00 93.25 169 GLU A CA 1
ATOM 1357 C C . GLU A 1 169 ? 3.265 -9.988 17.883 1.00 93.25 169 GLU A C 1
ATOM 1359 O O . GLU A 1 169 ? 3.184 -10.259 19.081 1.00 93.25 169 GLU A O 1
ATOM 1364 N N . ASP A 1 170 ? 3.209 -8.726 17.445 1.00 95.62 170 ASP A N 1
ATOM 1365 C CA . ASP A 1 170 ? 3.114 -7.565 18.341 1.00 95.62 170 ASP A CA 1
ATOM 1366 C C . ASP A 1 170 ? 1.797 -7.539 19.144 1.00 95.62 170 ASP A C 1
ATOM 1368 O O . ASP A 1 170 ? 1.787 -7.269 20.352 1.00 95.62 170 ASP A O 1
ATOM 1372 N N . ILE A 1 171 ? 0.675 -7.887 18.502 1.00 93.38 171 ILE A N 1
ATOM 1373 C CA . ILE A 1 171 ? -0.631 -7.991 19.168 1.00 93.38 171 ILE A CA 1
ATOM 1374 C C . ILE A 1 171 ? -0.626 -9.130 20.190 1.00 93.38 171 ILE A C 1
ATOM 1376 O O . ILE A 1 171 ? -1.071 -8.922 21.321 1.00 93.38 171 ILE A O 1
ATOM 1380 N N . MET A 1 172 ? -0.125 -10.314 19.824 1.00 92.06 172 MET A N 1
ATOM 1381 C CA . MET A 1 172 ? -0.052 -11.462 20.737 1.00 92.06 172 MET A CA 1
ATOM 1382 C C . MET A 1 172 ? 0.807 -11.134 21.958 1.00 92.06 172 MET A C 1
ATOM 1384 O O . MET A 1 172 ? 0.355 -11.305 23.090 1.00 92.06 172 MET A O 1
ATOM 1388 N N . HIS A 1 173 ? 1.982 -10.544 21.742 1.00 94.38 173 HIS A N 1
ATOM 1389 C CA . HIS A 1 173 ? 2.858 -10.113 22.824 1.00 94.38 173 HIS A CA 1
ATOM 1390 C C . HIS A 1 173 ? 2.187 -9.071 23.737 1.00 94.38 173 HIS A C 1
ATOM 1392 O O . HIS A 1 173 ? 2.292 -9.147 24.961 1.00 94.38 173 HIS A O 1
ATOM 1398 N N . THR A 1 174 ? 1.441 -8.118 23.170 1.00 94.38 174 THR A N 1
ATOM 1399 C CA . THR A 1 174 ? 0.687 -7.126 23.956 1.00 94.38 174 THR A CA 1
ATOM 1400 C C . THR A 1 174 ? -0.395 -7.784 24.818 1.00 94.38 174 THR A C 1
ATOM 1402 O O . THR A 1 174 ? -0.581 -7.403 25.975 1.00 94.38 174 THR A O 1
ATOM 1405 N N . ILE A 1 175 ? -1.110 -8.778 24.282 1.00 92.56 175 ILE A N 1
ATOM 1406 C CA . ILE A 1 175 ? -2.137 -9.523 25.024 1.00 92.56 175 ILE A CA 1
ATOM 1407 C C . ILE A 1 175 ? -1.507 -10.294 26.185 1.00 92.56 175 ILE A C 1
ATOM 1409 O O . ILE A 1 175 ? -2.015 -10.222 27.306 1.00 92.56 175 ILE A O 1
ATOM 1413 N N . ASP A 1 176 ? -0.387 -10.973 25.946 1.00 93.81 176 ASP A N 1
ATOM 1414 C CA . ASP A 1 176 ? 0.321 -11.726 26.982 1.00 93.81 176 ASP A CA 1
ATOM 1415 C C . ASP A 1 176 ? 0.795 -10.809 28.114 1.00 93.81 176 ASP A C 1
ATOM 1417 O O . ASP A 1 176 ? 0.565 -11.104 29.288 1.00 93.81 176 ASP A O 1
ATOM 1421 N N . GLN A 1 177 ? 1.334 -9.631 27.785 1.00 93.75 177 GLN A N 1
ATOM 1422 C CA . GLN A 1 177 ? 1.709 -8.630 28.788 1.00 93.75 177 GLN A CA 1
ATOM 1423 C C . GLN A 1 177 ? 0.527 -8.161 29.646 1.00 93.75 177 GLN A C 1
ATOM 1425 O O . GLN A 1 177 ? 0.685 -7.939 30.850 1.00 93.75 177 GLN A O 1
ATOM 1430 N N . VAL A 1 178 ? -0.657 -7.991 29.052 1.00 92.25 178 VAL A N 1
ATOM 1431 C CA . VAL A 1 178 ? -1.869 -7.601 29.788 1.00 92.25 178 VAL A CA 1
ATOM 1432 C C . VAL A 1 178 ? -2.359 -8.745 30.679 1.00 92.25 178 VAL A C 1
ATOM 1434 O O . VAL A 1 178 ? -2.729 -8.498 31.828 1.00 92.25 178 VAL A O 1
ATOM 1437 N N . ASN A 1 179 ? -2.319 -9.988 30.195 1.00 91.62 179 ASN A N 1
ATOM 1438 C CA . ASN A 1 179 ? -2.695 -11.164 30.982 1.00 91.62 179 ASN A CA 1
ATOM 1439 C C . ASN A 1 179 ? -1.762 -11.351 32.190 1.00 91.62 179 ASN A C 1
ATOM 1441 O O . ASN A 1 179 ? -2.238 -11.514 33.310 1.00 91.62 179 ASN A O 1
ATOM 1445 N N . GLU A 1 180 ? -0.447 -11.202 32.013 1.00 92.12 180 GLU A N 1
ATOM 1446 C CA . GLU A 1 180 ? 0.529 -11.254 33.114 1.00 92.12 180 GLU A CA 1
ATOM 1447 C C . GLU A 1 180 ? 0.362 -10.130 34.150 1.00 92.12 180 GLU A C 1
ATOM 1449 O O . GLU A 1 180 ? 0.780 -10.261 35.306 1.00 92.12 180 GLU A O 1
ATOM 1454 N N . GLN A 1 181 ? -0.180 -8.978 33.748 1.00 87.44 181 GLN A N 1
ATOM 1455 C CA . GLN A 1 181 ? -0.546 -7.917 34.686 1.00 87.44 181 GLN A CA 1
ATOM 1456 C C . GLN A 1 181 ? -1.824 -8.241 35.455 1.00 87.44 181 GLN A C 1
ATOM 1458 O O . GLN A 1 181 ? -1.958 -7.794 36.588 1.00 87.44 181 GLN A O 1
ATOM 1463 N N . TYR A 1 182 ? -2.752 -8.980 34.849 1.00 81.38 182 TYR A N 1
ATOM 1464 C CA . TYR A 1 182 ? -4.006 -9.374 35.481 1.00 81.38 182 TYR A CA 1
ATOM 1465 C C . TYR A 1 182 ? -3.830 -10.540 36.463 1.00 81.38 182 TYR A C 1
ATOM 1467 O O . TYR A 1 182 ? -4.487 -10.568 37.502 1.00 81.38 182 TYR A O 1
ATOM 1475 N N . ASP A 1 183 ? -2.930 -11.476 36.155 1.00 78.25 183 ASP A N 1
ATOM 1476 C CA . ASP A 1 183 ? -2.634 -12.637 37.005 1.00 78.25 183 ASP A CA 1
ATOM 1477 C C . ASP A 1 183 ? -1.764 -12.298 38.237 1.00 78.25 183 ASP A C 1
ATOM 1479 O O . ASP A 1 183 ? -1.585 -13.146 39.117 1.00 78.25 183 ASP A O 1
ATOM 1483 N N . ARG A 1 184 ? -1.227 -11.072 38.325 1.00 64.62 184 ARG A N 1
ATOM 1484 C CA . ARG A 1 184 ? -0.462 -10.551 39.474 1.00 64.62 184 ARG A CA 1
ATOM 1485 C C . ARG A 1 184 ? -1.321 -9.737 40.436 1.00 64.62 184 ARG A C 1
ATOM 1487 O O . ARG A 1 184 ? -1.090 -9.891 41.658 1.00 64.62 184 ARG A O 1
#

Organism: NCBI:txid216773

pLDDT: mean 84.29, std 13.83, range [28.95, 96.69]

Radius of gyration: 27.16 Å; chains: 1; bounding box: 61×37×79 Å